Protein AF-A0A9P5WCA3-F1 (afdb_monomer_lite)

Structure (mmCIF, N/CA/C/O backbone):
data_AF-A0A9P5WCA3-F1
#
_entry.id   AF-A0A9P5WCA3-F1
#
loop_
_atom_site.group_PDB
_atom_site.id
_atom_site.type_symbol
_atom_site.label_atom_id
_atom_site.label_alt_id
_atom_site.label_comp_id
_atom_site.label_asym_id
_atom_site.label_entity_id
_atom_site.label_seq_id
_atom_site.pdbx_PDB_ins_code
_atom_site.Cartn_x
_atom_site.Cartn_y
_atom_site.Cartn_z
_atom_site.occupancy
_atom_site.B_iso_or_equiv
_atom_site.auth_seq_id
_atom_site.auth_comp_id
_atom_site.auth_asym_id
_atom_site.auth_atom_id
_atom_site.pdbx_PDB_model_num
ATOM 1 N N . MET A 1 1 ? -28.289 -13.054 -10.103 1.00 43.38 1 MET A N 1
ATOM 2 C CA . MET A 1 1 ? -27.435 -12.634 -11.238 1.00 43.38 1 MET A CA 1
ATOM 3 C C . MET A 1 1 ? -27.704 -11.163 -11.487 1.00 43.38 1 MET A C 1
ATOM 5 O O . MET A 1 1 ? -28.807 -10.742 -11.177 1.00 43.38 1 MET A O 1
ATOM 9 N N . ILE A 1 2 ? -26.720 -10.445 -12.035 1.00 39.22 2 ILE A N 1
ATOM 10 C CA . ILE A 1 2 ? -26.645 -8.984 -12.236 1.00 39.22 2 ILE A CA 1
ATOM 11 C C . ILE A 1 2 ? -25.959 -8.279 -11.051 1.00 39.22 2 ILE A C 1
ATOM 13 O O . ILE A 1 2 ? -26.545 -8.042 -10.000 1.00 39.22 2 ILE A O 1
ATOM 17 N N . ARG A 1 3 ? -24.654 -8.043 -11.224 1.00 33.19 3 ARG A N 1
ATOM 18 C CA . ARG A 1 3 ? -23.858 -7.063 -10.482 1.00 33.19 3 ARG A CA 1
ATOM 19 C C . ARG A 1 3 ? -23.638 -5.905 -11.448 1.00 33.19 3 ARG A C 1
ATOM 21 O O . ARG A 1 3 ? -23.165 -6.148 -12.554 1.00 33.19 3 ARG A O 1
ATOM 28 N N . ASP A 1 4 ? -23.997 -4.702 -11.027 1.00 32.53 4 ASP A N 1
ATOM 29 C CA . ASP A 1 4 ? -23.698 -3.473 -11.750 1.00 32.53 4 ASP A CA 1
ATOM 30 C C . ASP A 1 4 ? -22.210 -3.136 -11.581 1.00 32.53 4 ASP A C 1
ATOM 32 O O . ASP A 1 4 ? -21.746 -2.773 -10.498 1.00 32.53 4 ASP A O 1
ATOM 36 N N . ASP A 1 5 ? -21.461 -3.306 -12.669 1.00 35.06 5 ASP A N 1
ATOM 37 C CA . ASP A 1 5 ? -20.064 -2.908 -12.821 1.00 35.06 5 ASP A CA 1
ATOM 38 C C . ASP A 1 5 ? -19.999 -1.438 -13.265 1.00 35.06 5 ASP A C 1
ATOM 40 O O . ASP A 1 5 ? -19.872 -1.120 -14.445 1.00 35.06 5 ASP A O 1
ATOM 44 N N . THR A 1 6 ? -20.082 -0.511 -12.313 1.00 51.62 6 THR A N 1
ATOM 45 C CA . THR A 1 6 ? -19.872 0.928 -12.558 1.00 51.62 6 THR A CA 1
ATOM 46 C C . THR A 1 6 ? -18.858 1.507 -11.576 1.00 51.62 6 THR A C 1
ATOM 48 O O . THR A 1 6 ? -19.179 2.349 -10.746 1.00 51.62 6 THR A O 1
ATOM 51 N N . ALA A 1 7 ? -17.598 1.056 -11.638 1.00 40.66 7 ALA A N 1
ATOM 52 C CA . ALA A 1 7 ? -16.515 1.702 -10.877 1.00 40.66 7 ALA A CA 1
ATOM 53 C C . ALA A 1 7 ? -15.081 1.446 -11.389 1.00 40.66 7 ALA A C 1
ATOM 55 O O . ALA A 1 7 ? -14.146 1.492 -10.591 1.00 40.66 7 ALA A O 1
ATOM 56 N N . PHE A 1 8 ? -14.864 1.190 -12.685 1.00 39.47 8 PHE A N 1
ATOM 57 C CA . PHE A 1 8 ? -13.505 0.971 -13.223 1.00 39.47 8 PHE A CA 1
ATOM 58 C C . PHE A 1 8 ? -12.975 2.079 -14.144 1.00 39.47 8 PHE A C 1
ATOM 60 O O . PHE A 1 8 ? -11.983 1.881 -14.837 1.00 39.47 8 PHE A O 1
ATOM 67 N N . GLN A 1 9 ? -13.581 3.268 -14.129 1.00 46.84 9 GLN A N 1
ATOM 68 C CA . GLN A 1 9 ? -13.334 4.283 -15.158 1.00 46.84 9 GLN A CA 1
ATOM 69 C C . GLN A 1 9 ? -12.846 5.632 -14.617 1.00 46.84 9 GLN A C 1
ATOM 71 O O . GLN A 1 9 ? -13.394 6.674 -14.955 1.00 46.84 9 GLN A O 1
ATOM 76 N N . THR A 1 10 ? -11.801 5.637 -13.784 1.00 48.62 10 THR A N 1
ATOM 77 C CA . THR A 1 10 ? -11.123 6.896 -13.394 1.00 48.62 10 THR A CA 1
ATOM 78 C C . THR A 1 10 ? -9.598 6.817 -13.265 1.00 48.62 10 THR A C 1
ATOM 80 O O . THR A 1 10 ? -8.985 7.812 -12.888 1.00 48.62 10 THR A O 1
ATOM 83 N N . GLN A 1 11 ? -8.943 5.704 -13.626 1.00 39.81 11 GLN A N 1
ATOM 84 C CA . GLN A 1 11 ? -7.473 5.596 -13.528 1.00 39.81 11 GLN A CA 1
ATOM 85 C C . GLN A 1 11 ? -6.700 5.527 -14.851 1.00 39.81 11 GLN A C 1
ATOM 87 O O . GLN A 1 11 ? -5.475 5.464 -14.807 1.00 39.81 11 GLN A O 1
ATOM 92 N N . ASP A 1 12 ? -7.368 5.664 -16.000 1.00 35.75 12 ASP A N 1
ATOM 93 C CA . ASP A 1 12 ? -6.695 5.800 -17.305 1.00 35.75 12 ASP A CA 1
ATOM 94 C C . ASP A 1 12 ? -6.564 7.257 -17.793 1.00 35.75 12 ASP A C 1
ATOM 96 O O . ASP A 1 12 ? -5.909 7.514 -18.801 1.00 35.75 12 ASP A O 1
ATOM 100 N N . LEU A 1 13 ? -7.094 8.250 -17.062 1.00 40.09 13 LEU A N 1
ATOM 101 C CA . LEU A 1 13 ? -6.993 9.659 -17.481 1.00 40.09 13 LEU A CA 1
ATOM 102 C C . LEU A 1 13 ? -5.659 10.348 -17.142 1.00 40.09 13 LEU A C 1
ATOM 104 O O . LEU A 1 13 ? -5.353 11.376 -17.734 1.00 40.09 13 LEU A O 1
ATOM 108 N N . ILE A 1 14 ? -4.833 9.813 -16.235 1.00 43.75 14 ILE A N 1
ATOM 109 C CA . ILE A 1 14 ? -3.574 10.487 -15.844 1.00 43.75 14 ILE A CA 1
ATOM 110 C C . ILE A 1 14 ? -2.388 10.028 -16.712 1.00 43.75 14 ILE A C 1
ATOM 112 O O . ILE A 1 14 ? -1.454 10.793 -16.937 1.00 43.75 14 ILE A O 1
ATOM 116 N N . ALA A 1 15 ? -2.443 8.821 -17.285 1.00 38.38 15 ALA A N 1
ATOM 117 C CA . ALA A 1 15 ? -1.415 8.340 -18.214 1.00 38.38 15 ALA A CA 1
ATOM 118 C C . ALA A 1 15 ? -1.593 8.877 -19.650 1.00 38.38 15 ALA A C 1
ATOM 120 O O . ALA A 1 15 ? -0.623 8.919 -20.404 1.00 38.38 15 ALA A O 1
ATOM 121 N N . ALA A 1 16 ? -2.797 9.330 -20.021 1.00 34.75 16 ALA A N 1
ATOM 122 C CA . ALA A 1 16 ? -3.073 9.908 -21.338 1.00 34.75 16 ALA A CA 1
ATOM 123 C C . ALA A 1 16 ? -2.580 11.365 -21.480 1.00 34.75 16 ALA A C 1
ATOM 125 O O . ALA A 1 16 ? -2.154 11.767 -22.561 1.00 34.75 16 ALA A O 1
ATOM 126 N N . THR A 1 17 ? -2.550 12.148 -20.396 1.00 40.78 17 THR A N 1
ATOM 127 C CA . THR A 1 17 ? -2.167 13.576 -20.454 1.00 40.78 17 THR A CA 1
ATOM 128 C C . THR A 1 17 ? -0.656 13.800 -20.577 1.00 40.78 17 THR A C 1
ATOM 130 O O . THR A 1 17 ? -0.229 14.858 -21.026 1.00 40.78 17 THR A O 1
ATOM 133 N N . ALA A 1 18 ? 0.175 12.799 -20.265 1.00 38.59 18 ALA A N 1
ATOM 134 C CA . ALA A 1 18 ? 1.626 12.888 -20.462 1.00 38.59 18 ALA A CA 1
ATOM 135 C C . ALA A 1 18 ? 2.079 12.583 -21.906 1.00 38.59 18 ALA A C 1
ATOM 137 O O . ALA A 1 18 ? 3.245 12.793 -22.224 1.00 38.59 18 ALA A O 1
ATOM 138 N N . ASN A 1 19 ? 1.176 12.114 -22.778 1.00 42.50 19 ASN A N 1
ATOM 139 C CA . ASN A 1 19 ? 1.483 11.770 -24.174 1.00 42.50 19 ASN A CA 1
ATOM 140 C C . ASN A 1 19 ? 0.792 12.681 -25.208 1.00 42.50 19 ASN A C 1
ATOM 142 O O . ASN A 1 19 ? 0.984 12.491 -26.406 1.00 42.50 19 ASN A O 1
ATOM 146 N N . ALA A 1 20 ? 0.000 13.668 -24.773 1.00 37.34 20 ALA A N 1
ATOM 147 C CA . ALA A 1 20 ? -0.776 14.534 -25.667 1.00 37.34 20 ALA A CA 1
ATOM 148 C C . ALA A 1 20 ? -0.038 15.810 -26.128 1.00 37.34 20 ALA A C 1
ATOM 150 O O . ALA A 1 20 ? -0.558 16.544 -26.961 1.00 37.34 20 ALA A O 1
ATOM 151 N N . THR A 1 21 ? 1.178 16.083 -25.644 1.00 39.97 21 THR A N 1
ATOM 152 C CA . THR A 1 21 ? 1.952 17.295 -25.997 1.00 39.97 21 THR A CA 1
ATOM 153 C C . THR A 1 21 ? 3.016 17.090 -27.077 1.00 39.97 21 THR A C 1
ATOM 155 O O . THR A 1 21 ? 3.817 17.986 -27.325 1.00 39.97 21 THR A O 1
ATOM 158 N N . SER A 1 22 ? 3.025 15.952 -27.778 1.00 42.09 22 SER A N 1
ATOM 159 C CA . SER A 1 22 ? 3.997 15.684 -28.857 1.00 42.09 22 SER A CA 1
ATOM 160 C C . SER A 1 22 ? 3.358 15.447 -30.226 1.00 42.09 22 SER A C 1
ATOM 162 O O . SER A 1 22 ? 3.924 14.744 -31.057 1.00 42.09 22 SER A O 1
ATOM 164 N N . ALA A 1 23 ? 2.184 16.029 -30.476 1.00 46.62 23 ALA A N 1
ATOM 165 C CA . ALA A 1 23 ? 1.477 15.873 -31.743 1.00 46.62 23 ALA A CA 1
ATOM 166 C C . ALA A 1 23 ? 1.017 17.216 -32.329 1.00 46.62 23 ALA A C 1
ATOM 168 O O . ALA A 1 23 ? -0.170 17.404 -32.554 1.00 46.62 23 ALA A O 1
ATOM 169 N N . VAL A 1 24 ? 1.952 18.135 -32.605 1.00 40.44 24 VAL A N 1
ATOM 170 C CA . VAL A 1 24 ? 1.782 19.163 -33.652 1.00 40.44 24 VAL A CA 1
ATOM 171 C C . VAL A 1 24 ? 3.125 19.398 -34.358 1.00 40.44 24 VAL A C 1
ATOM 173 O O . VAL A 1 24 ? 3.989 20.130 -33.894 1.00 40.44 24 VAL A O 1
ATOM 176 N N . THR A 1 25 ? 3.275 18.691 -35.476 1.00 43.81 25 THR A N 1
ATOM 177 C CA . THR A 1 25 ? 3.772 19.167 -36.776 1.00 43.81 25 THR A CA 1
ATOM 178 C C . THR A 1 25 ? 5.029 20.046 -36.831 1.00 43.81 25 THR A C 1
ATOM 180 O O . THR A 1 25 ? 4.941 21.269 -36.831 1.00 43.81 25 THR A O 1
ATOM 183 N N . THR A 1 26 ? 6.159 19.425 -37.175 1.00 37.88 26 THR A N 1
ATOM 184 C CA . THR A 1 26 ? 6.967 19.897 -38.311 1.00 37.88 26 THR A CA 1
ATOM 185 C C . THR A 1 26 ? 7.285 18.713 -39.218 1.00 37.88 26 THR A C 1
ATOM 187 O O . THR A 1 26 ? 7.796 17.678 -38.795 1.00 37.88 26 THR A O 1
ATOM 190 N N . GLY A 1 27 ? 6.880 18.839 -40.481 1.00 44.66 27 GLY A N 1
ATOM 191 C CA . GLY A 1 27 ? 7.158 17.860 -41.517 1.00 44.66 27 GLY A CA 1
ATOM 192 C C . GLY A 1 27 ? 8.654 17.781 -41.786 1.00 44.66 27 GLY A C 1
ATOM 193 O O . GLY A 1 27 ? 9.259 18.734 -42.263 1.00 44.66 27 GLY A O 1
ATOM 194 N N . ALA A 1 28 ? 9.230 16.618 -41.518 1.00 38.81 28 ALA A N 1
ATOM 195 C CA . ALA A 1 28 ? 10.468 16.179 -42.132 1.00 38.81 28 ALA A CA 1
ATOM 196 C C . ALA A 1 28 ? 10.294 14.694 -42.439 1.00 38.81 28 ALA A C 1
ATOM 198 O O . ALA A 1 28 ? 10.211 13.858 -41.539 1.00 38.81 28 ALA A O 1
ATOM 199 N N . THR A 1 29 ? 10.189 14.367 -43.722 1.00 46.69 29 THR A N 1
ATOM 200 C CA . THR A 1 29 ? 10.261 13.001 -44.237 1.00 46.69 29 THR A CA 1
ATOM 201 C C . THR A 1 29 ? 11.667 12.460 -43.984 1.00 46.69 29 THR A C 1
ATOM 203 O O . THR A 1 29 ? 12.518 12.453 -44.870 1.00 46.69 29 THR A O 1
ATOM 206 N N . ALA A 1 30 ? 11.942 12.051 -42.748 1.00 54.19 30 ALA A N 1
ATOM 207 C CA . ALA A 1 30 ? 13.120 11.273 -42.425 1.00 54.19 30 ALA A CA 1
ATOM 208 C C . ALA A 1 30 ? 12.861 9.853 -42.930 1.00 54.19 30 ALA A C 1
ATOM 210 O O . ALA A 1 30 ? 11.968 9.165 -42.436 1.00 54.19 30 ALA A O 1
ATOM 211 N N . SER A 1 31 ? 13.619 9.422 -43.933 1.00 59.81 31 SER A N 1
ATOM 212 C CA . SER A 1 31 ? 13.696 8.026 -44.347 1.00 59.81 31 SER A CA 1
ATOM 213 C C . SER A 1 31 ? 14.173 7.194 -43.153 1.00 59.81 31 SER A C 1
ATOM 215 O O . SER A 1 31 ? 15.374 7.067 -42.906 1.00 59.81 31 SER A O 1
ATOM 217 N N . VAL A 1 32 ? 13.235 6.693 -42.347 1.00 61.38 32 VAL A N 1
ATOM 218 C CA . VAL A 1 32 ? 13.550 5.818 -41.222 1.00 61.38 32 VAL A CA 1
ATOM 219 C C . VAL A 1 32 ? 13.962 4.485 -41.821 1.00 61.38 32 VAL A C 1
ATOM 221 O O . VAL A 1 32 ? 13.120 3.730 -42.298 1.00 61.38 32 VAL A O 1
ATOM 224 N N . ASP A 1 33 ? 15.266 4.224 -41.824 1.00 74.62 33 ASP A N 1
ATOM 225 C CA . ASP A 1 33 ? 15.823 2.924 -42.172 1.00 74.62 33 ASP A CA 1
ATOM 226 C C . ASP A 1 3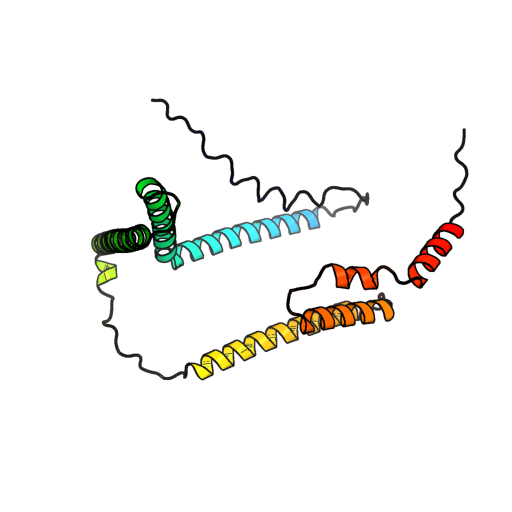3 ? 15.048 1.830 -41.398 1.00 74.62 33 ASP A C 1
ATOM 228 O O . ASP A 1 33 ? 15.061 1.837 -40.155 1.00 74.62 33 ASP A O 1
ATOM 232 N N . PRO A 1 34 ? 14.339 0.914 -42.091 1.00 74.88 34 PRO A N 1
ATOM 233 C CA . PRO A 1 34 ? 13.511 -0.120 -41.467 1.00 74.88 34 PRO A CA 1
ATOM 234 C C . PRO A 1 34 ? 14.277 -0.940 -40.425 1.00 74.88 34 PRO A C 1
ATOM 236 O O . PRO A 1 34 ? 13.718 -1.360 -39.409 1.00 74.88 34 PRO A O 1
ATOM 239 N N . VAL A 1 35 ? 15.587 -1.104 -40.629 1.00 74.38 35 VAL A N 1
ATOM 240 C CA . VAL A 1 35 ? 16.474 -1.833 -39.721 1.00 74.38 35 VAL A CA 1
ATOM 241 C C . VAL A 1 35 ? 16.661 -1.087 -38.396 1.00 74.38 35 VAL A C 1
ATOM 243 O O . VAL A 1 35 ? 16.740 -1.712 -37.335 1.00 74.38 35 VAL A O 1
ATOM 246 N N . GLN A 1 36 ? 16.700 0.248 -38.410 1.00 75.31 36 GLN A N 1
ATOM 247 C CA . GLN A 1 36 ? 16.788 1.039 -37.182 1.00 75.31 36 GLN A CA 1
ATOM 248 C C . GLN A 1 36 ? 15.476 1.046 -36.398 1.00 75.31 36 GLN A C 1
ATOM 250 O O . GLN A 1 36 ? 15.515 0.988 -35.167 1.00 75.31 36 GLN A O 1
ATOM 255 N N . SER A 1 37 ? 14.331 1.073 -37.086 1.00 79.69 37 SER A N 1
ATOM 256 C CA . SER A 1 37 ? 13.019 0.980 -36.432 1.00 79.69 37 SER A CA 1
ATOM 257 C C . SER A 1 37 ? 12.868 -0.346 -35.680 1.00 79.69 37 SER A C 1
ATOM 259 O O . SER A 1 37 ? 12.587 -0.357 -34.480 1.00 79.69 37 SER A O 1
ATOM 261 N N . LEU A 1 38 ? 13.207 -1.460 -36.338 1.00 85.50 38 LEU A N 1
ATOM 262 C CA . LEU A 1 38 ? 13.140 -2.790 -35.736 1.00 85.50 38 LEU A CA 1
ATOM 263 C C . LEU A 1 38 ? 14.074 -2.929 -34.523 1.00 85.50 38 LEU A C 1
ATOM 265 O O . LEU A 1 38 ? 13.689 -3.481 -33.494 1.00 85.50 38 LEU A O 1
ATOM 269 N N . LYS A 1 39 ? 15.293 -2.375 -34.584 1.00 84.06 39 LYS A N 1
ATOM 270 C CA . LYS A 1 39 ? 16.208 -2.362 -33.426 1.00 84.06 39 LYS A CA 1
ATOM 271 C C . LYS A 1 39 ? 15.639 -1.580 -32.236 1.00 84.06 39 LYS A C 1
ATOM 273 O O . LYS A 1 39 ? 15.810 -2.020 -31.098 1.00 84.06 39 LYS A O 1
ATOM 278 N N . ARG A 1 40 ? 14.962 -0.447 -32.470 1.00 86.62 40 ARG A N 1
ATOM 279 C CA . ARG A 1 40 ? 14.306 0.343 -31.407 1.00 86.62 40 ARG A CA 1
ATOM 280 C C . ARG A 1 40 ? 13.118 -0.395 -30.807 1.00 86.62 40 ARG A C 1
ATOM 282 O O . ARG A 1 40 ? 12.944 -0.364 -29.590 1.00 86.62 40 ARG A O 1
ATOM 289 N N . GLU A 1 41 ? 12.334 -1.081 -31.629 1.00 88.00 41 GLU A N 1
ATOM 290 C CA . GLU A 1 41 ? 11.201 -1.883 -31.170 1.00 88.00 41 GLU A CA 1
ATOM 291 C C . GLU A 1 41 ? 11.662 -3.077 -30.327 1.00 88.00 41 GLU A C 1
ATOM 293 O O . GLU A 1 41 ? 11.187 -3.259 -29.205 1.00 88.00 41 GLU A O 1
ATOM 298 N N . LEU A 1 42 ? 12.679 -3.812 -30.791 1.00 89.69 42 LEU A N 1
ATOM 299 C CA . LEU A 1 42 ? 13.293 -4.899 -30.024 1.00 89.69 42 LEU A CA 1
ATOM 300 C C . LEU A 1 42 ? 13.896 -4.408 -28.703 1.00 89.69 42 LEU A C 1
ATOM 302 O O . LEU A 1 42 ? 13.794 -5.091 -27.686 1.00 89.69 42 LEU A O 1
ATOM 306 N N . ASN A 1 43 ? 14.523 -3.229 -28.694 1.00 91.00 43 ASN A N 1
ATOM 307 C CA . ASN A 1 43 ? 15.035 -2.628 -27.465 1.00 91.00 43 ASN A CA 1
ATOM 308 C C . ASN A 1 43 ? 13.887 -2.247 -26.516 1.00 91.00 43 ASN A C 1
ATOM 310 O O . ASN A 1 43 ? 13.908 -2.612 -25.343 1.00 91.00 43 ASN A O 1
ATOM 314 N N . SER A 1 44 ? 12.839 -1.611 -27.039 1.00 94.12 44 SER A N 1
ATOM 315 C CA . SER A 1 44 ? 11.657 -1.234 -26.261 1.00 94.12 44 SER A CA 1
ATOM 316 C C . SER A 1 44 ? 10.992 -2.448 -25.620 1.00 94.12 44 SER A C 1
ATOM 318 O O . SER A 1 44 ? 10.617 -2.396 -24.449 1.00 94.12 44 SER A O 1
ATOM 320 N N . GLU A 1 45 ? 10.881 -3.563 -26.345 1.00 94.19 45 GLU A N 1
ATOM 321 C CA . GLU A 1 45 ? 10.284 -4.775 -25.793 1.00 94.19 45 GLU A CA 1
ATOM 322 C C . GLU A 1 45 ? 11.150 -5.402 -24.699 1.00 94.19 45 GLU A C 1
ATOM 324 O O . GLU A 1 45 ? 10.622 -5.753 -23.642 1.00 94.19 45 GLU A O 1
ATOM 329 N N . LYS A 1 46 ? 12.479 -5.429 -24.878 1.00 94.62 46 LYS A N 1
ATOM 330 C CA . LYS A 1 46 ? 13.418 -5.845 -23.821 1.00 94.62 46 LYS A CA 1
ATOM 331 C C . LYS A 1 46 ? 13.252 -5.005 -22.553 1.00 94.62 46 LYS A C 1
ATOM 333 O O . LYS A 1 46 ? 13.162 -5.550 -21.452 1.00 94.62 46 LYS A O 1
ATOM 338 N N . VAL A 1 47 ? 13.131 -3.686 -22.700 1.00 94.81 47 VAL A N 1
ATOM 339 C CA . VAL A 1 47 ? 12.915 -2.772 -21.569 1.00 94.81 47 VAL A CA 1
ATOM 340 C C . VAL A 1 47 ? 11.570 -3.034 -20.886 1.00 94.81 47 VAL A C 1
ATOM 342 O O . VAL A 1 47 ? 11.482 -2.984 -19.655 1.00 94.81 47 VAL A O 1
ATOM 345 N N . ARG A 1 48 ? 10.504 -3.341 -21.639 1.00 97.25 48 ARG A N 1
ATOM 346 C CA . ARG A 1 48 ? 9.193 -3.691 -21.062 1.00 97.25 48 ARG A CA 1
ATOM 347 C C . ARG A 1 48 ? 9.252 -4.999 -20.286 1.00 97.25 48 ARG A C 1
ATOM 349 O O . ARG A 1 48 ? 8.733 -5.054 -19.169 1.00 97.25 48 ARG A O 1
ATOM 356 N N . THR A 1 49 ? 9.871 -6.042 -20.843 1.00 95.25 49 THR A N 1
ATOM 357 C CA . THR A 1 49 ? 10.044 -7.328 -20.150 1.00 95.25 49 THR A CA 1
ATOM 358 C C . THR A 1 49 ? 10.853 -7.161 -18.872 1.00 95.25 49 THR A C 1
ATOM 360 O O . THR A 1 49 ? 10.392 -7.574 -17.809 1.00 95.25 49 THR A O 1
ATOM 363 N N . GLU A 1 50 ? 11.979 -6.452 -18.932 1.00 95.50 50 GLU A N 1
ATOM 364 C CA . GLU A 1 50 ? 12.828 -6.209 -17.767 1.00 95.50 50 GLU A CA 1
ATOM 365 C C . GLU A 1 50 ? 12.089 -5.407 -16.686 1.00 95.50 50 GLU A C 1
ATOM 367 O O . GLU A 1 50 ? 12.091 -5.782 -15.512 1.00 95.50 50 GLU A O 1
ATOM 372 N N . ASN A 1 51 ? 11.366 -4.346 -17.062 1.00 97.62 51 ASN A N 1
ATOM 373 C CA . ASN A 1 51 ? 10.575 -3.577 -16.101 1.00 97.62 51 ASN A CA 1
ATOM 374 C C . ASN A 1 51 ? 9.456 -4.398 -15.460 1.00 97.62 51 ASN A C 1
ATOM 376 O O . ASN A 1 51 ? 9.172 -4.205 -14.273 1.00 97.62 51 ASN A O 1
ATOM 380 N N . ARG A 1 52 ? 8.809 -5.297 -16.214 1.00 98.06 52 ARG A N 1
ATOM 381 C CA . ARG A 1 52 ? 7.802 -6.216 -15.664 1.00 98.06 52 ARG A CA 1
ATOM 382 C C . ARG A 1 52 ? 8.426 -7.103 -14.597 1.00 98.06 52 ARG A C 1
ATOM 384 O O . ARG A 1 52 ? 7.898 -7.167 -13.487 1.00 98.06 52 ARG A O 1
ATOM 391 N N . GLU A 1 53 ? 9.564 -7.721 -14.892 1.00 97.44 53 GLU A N 1
ATOM 392 C CA . GLU A 1 53 ? 10.252 -8.579 -13.932 1.00 97.44 53 GLU A CA 1
ATOM 393 C C . GLU A 1 53 ? 10.767 -7.809 -12.718 1.00 97.44 53 GLU A C 1
ATOM 395 O O . GLU A 1 53 ? 10.578 -8.245 -11.585 1.00 97.44 53 GLU A O 1
ATOM 400 N N . ARG A 1 54 ? 11.362 -6.632 -12.923 1.00 97.56 54 ARG A N 1
ATOM 401 C CA . ARG A 1 54 ? 11.815 -5.760 -11.837 1.00 97.56 54 ARG A CA 1
ATOM 402 C C . ARG A 1 54 ? 10.662 -5.390 -10.911 1.00 97.56 54 ARG A C 1
ATOM 404 O O . ARG A 1 54 ? 10.782 -5.534 -9.697 1.00 97.56 54 ARG A O 1
ATOM 411 N N . LYS A 1 55 ? 9.528 -4.944 -11.467 1.00 96.94 55 LYS A N 1
ATOM 412 C CA . LYS A 1 55 ? 8.325 -4.628 -10.680 1.00 96.94 55 LYS A CA 1
ATOM 413 C C . LYS A 1 55 ? 7.780 -5.868 -9.973 1.00 96.94 55 LYS A C 1
ATOM 415 O O . LYS A 1 55 ? 7.323 -5.746 -8.842 1.00 96.94 55 LYS A O 1
ATOM 420 N N . LYS A 1 56 ? 7.837 -7.042 -10.606 1.00 97.62 56 LYS A N 1
ATOM 421 C CA . LYS A 1 56 ? 7.439 -8.315 -9.995 1.00 97.62 56 LYS A CA 1
ATOM 422 C C . LYS A 1 56 ? 8.315 -8.640 -8.779 1.00 97.62 56 LYS A C 1
ATOM 424 O O . LYS A 1 56 ? 7.776 -8.709 -7.680 1.00 97.62 56 LYS A O 1
ATOM 429 N N . ARG A 1 57 ? 9.643 -8.698 -8.947 1.00 96.88 57 ARG A N 1
ATOM 430 C CA . ARG A 1 57 ? 10.606 -8.944 -7.855 1.00 96.88 57 ARG A CA 1
ATOM 431 C C . ARG A 1 57 ? 10.460 -7.921 -6.732 1.00 96.88 57 ARG A C 1
ATOM 433 O O . ARG A 1 57 ? 10.455 -8.286 -5.564 1.00 96.88 57 ARG A O 1
ATOM 440 N N . TRP A 1 58 ? 10.262 -6.648 -7.076 1.00 96.88 58 TRP A N 1
ATOM 441 C CA . TRP A 1 58 ? 10.029 -5.596 -6.088 1.00 96.88 58 TRP A CA 1
ATOM 442 C C . TRP A 1 58 ? 8.762 -5.838 -5.260 1.00 96.88 58 TRP A C 1
ATOM 444 O O . TRP A 1 58 ? 8.791 -5.677 -4.042 1.00 96.88 58 TRP A O 1
ATOM 454 N N . ARG A 1 59 ? 7.649 -6.228 -5.899 1.00 96.31 59 ARG A N 1
ATOM 455 C CA . ARG A 1 59 ? 6.386 -6.516 -5.199 1.00 96.31 59 ARG A CA 1
ATOM 456 C C . ARG A 1 59 ? 6.467 -7.765 -4.332 1.00 96.31 59 ARG A C 1
ATOM 458 O O . ARG A 1 59 ? 5.852 -7.759 -3.273 1.00 96.31 59 ARG A O 1
ATOM 465 N N . GLU A 1 60 ? 7.201 -8.781 -4.775 1.00 95.25 60 GLU A N 1
ATOM 466 C CA . GLU A 1 60 ? 7.460 -10.003 -4.005 1.00 95.25 60 GLU A CA 1
ATOM 467 C C . GLU A 1 60 ? 8.322 -9.696 -2.773 1.00 95.25 60 GLU A C 1
ATOM 469 O O . GLU A 1 60 ? 7.945 -10.031 -1.658 1.00 95.25 60 GLU A O 1
ATOM 474 N N . GLN A 1 61 ? 9.424 -8.957 -2.938 1.00 95.19 61 GLN A N 1
ATOM 475 C CA . GLN A 1 61 ? 10.299 -8.565 -1.823 1.00 95.19 61 GLN A CA 1
ATOM 476 C C . GLN A 1 61 ? 9.623 -7.612 -0.826 1.00 95.19 61 GLN A C 1
ATOM 478 O O . GLN A 1 61 ? 9.956 -7.609 0.354 1.00 95.19 61 GLN A O 1
ATOM 483 N N . ASN A 1 62 ? 8.676 -6.789 -1.286 1.00 97.00 62 ASN A N 1
ATOM 484 C CA . ASN A 1 62 ? 7.953 -5.825 -0.451 1.00 97.00 62 ASN A CA 1
ATOM 485 C C . ASN A 1 62 ? 6.515 -6.273 -0.149 1.00 97.00 62 ASN A C 1
ATOM 487 O O . ASN A 1 62 ? 5.659 -5.433 0.142 1.00 97.00 62 ASN A O 1
ATOM 491 N N . GLU A 1 63 ? 6.222 -7.571 -0.241 1.00 95.19 63 GLU A N 1
ATOM 492 C CA . GLU A 1 63 ? 4.862 -8.098 -0.111 1.00 95.19 63 GLU A CA 1
ATOM 493 C C . GLU A 1 63 ? 4.204 -7.670 1.212 1.00 95.19 63 GLU A C 1
ATOM 495 O O . GLU A 1 63 ? 3.068 -7.190 1.209 1.00 95.19 63 GLU A O 1
ATOM 500 N N . ASP A 1 64 ? 4.930 -7.744 2.330 1.00 93.12 64 ASP A N 1
ATOM 501 C CA . ASP A 1 64 ? 4.415 -7.347 3.645 1.00 93.12 64 ASP A CA 1
ATOM 502 C C . ASP A 1 64 ? 4.065 -5.862 3.736 1.00 93.12 64 ASP A C 1
ATOM 504 O O . ASP A 1 64 ? 2.999 -5.501 4.240 1.00 93.12 64 ASP A O 1
ATOM 508 N N . ARG A 1 65 ? 4.918 -4.988 3.189 1.00 94.62 65 ARG A N 1
ATOM 509 C CA . ARG A 1 65 ? 4.637 -3.545 3.130 1.00 94.62 65 ARG A CA 1
ATOM 510 C C . ARG A 1 65 ? 3.439 -3.252 2.230 1.00 94.62 65 ARG A C 1
ATOM 512 O O . ARG A 1 65 ? 2.622 -2.398 2.564 1.00 94.62 65 ARG A O 1
ATOM 519 N N . ASN A 1 66 ? 3.308 -3.969 1.114 1.00 96.44 66 ASN A N 1
ATOM 520 C CA . ASN A 1 66 ? 2.168 -3.828 0.208 1.00 96.44 66 ASN A CA 1
ATOM 521 C C . ASN A 1 66 ? 0.853 -4.231 0.892 1.00 96.44 66 ASN A C 1
ATOM 523 O O . ASN A 1 66 ? -0.133 -3.502 0.784 1.00 96.44 66 ASN A O 1
ATOM 527 N N . LYS A 1 67 ? 0.848 -5.338 1.646 1.00 95.94 67 LYS A N 1
ATOM 528 C CA . LYS A 1 67 ? -0.308 -5.787 2.441 1.00 95.94 67 LYS A CA 1
ATOM 529 C C . LYS A 1 67 ? -0.704 -4.765 3.504 1.00 95.94 67 LYS A C 1
ATOM 531 O O . LYS A 1 67 ? -1.890 -4.487 3.678 1.00 95.94 67 LYS A O 1
ATOM 536 N N . ASP A 1 68 ? 0.275 -4.189 4.195 1.00 96.19 68 ASP A N 1
ATOM 537 C CA . ASP A 1 68 ? 0.023 -3.177 5.218 1.00 96.19 68 ASP A CA 1
ATOM 538 C C . ASP A 1 68 ? -0.506 -1.869 4.609 1.00 96.19 68 ASP A C 1
ATOM 540 O O . ASP A 1 68 ? -1.445 -1.288 5.150 1.00 96.19 68 ASP A O 1
ATOM 544 N N . ASN A 1 69 ? 0.006 -1.435 3.454 1.00 97.31 69 ASN A N 1
ATOM 545 C CA . ASN A 1 69 ? -0.513 -0.263 2.738 1.00 97.31 69 ASN A CA 1
ATOM 546 C C . ASN A 1 69 ? -1.974 -0.450 2.304 1.00 97.31 69 ASN A C 1
ATOM 548 O O . ASN A 1 69 ? -2.815 0.424 2.521 1.00 97.31 69 ASN A O 1
ATOM 552 N N . ASP A 1 70 ? -2.286 -1.609 1.730 1.00 96.12 70 ASP A N 1
ATOM 553 C CA . ASP A 1 70 ? -3.643 -1.987 1.340 1.00 96.12 70 ASP A CA 1
ATOM 554 C C . ASP A 1 70 ? -4.583 -2.061 2.561 1.00 96.12 70 ASP A C 1
ATOM 556 O O . ASP A 1 70 ? -5.713 -1.561 2.538 1.00 96.12 70 ASP A O 1
ATOM 560 N N . LEU A 1 71 ? -4.098 -2.592 3.688 1.00 97.19 71 LEU A N 1
ATOM 561 C CA . LEU A 1 71 ? -4.837 -2.585 4.946 1.00 97.19 71 LEU A CA 1
ATOM 562 C C . LEU A 1 71 ? -5.098 -1.163 5.463 1.00 97.19 71 LEU A C 1
ATOM 564 O O . LEU A 1 71 ? -6.245 -0.870 5.801 1.00 97.19 71 LEU A O 1
ATOM 568 N N . ARG A 1 72 ? -4.092 -0.278 5.480 1.00 97.12 72 ARG A N 1
ATOM 569 C CA . ARG A 1 72 ? -4.250 1.135 5.882 1.00 97.12 72 ARG A CA 1
ATOM 570 C C . ARG A 1 72 ? -5.297 1.836 5.029 1.00 97.12 72 ARG A C 1
ATOM 572 O O . ARG A 1 72 ? -6.198 2.468 5.572 1.00 97.12 72 ARG A O 1
ATOM 579 N N . CYS A 1 73 ? -5.232 1.666 3.707 1.00 97.75 73 CYS A N 1
ATOM 580 C CA . CYS A 1 73 ? -6.196 2.266 2.787 1.00 97.75 73 CYS A CA 1
ATOM 581 C C . CYS A 1 73 ? -7.634 1.819 3.107 1.00 97.75 73 CYS A C 1
ATOM 583 O O . CYS A 1 73 ? -8.532 2.653 3.249 1.00 97.75 73 CYS A O 1
ATOM 585 N N . ARG A 1 74 ? -7.857 0.513 3.308 1.00 97.81 74 ARG A N 1
ATOM 586 C CA . ARG A 1 74 ? -9.182 -0.012 3.678 1.00 97.81 74 ARG A CA 1
ATOM 587 C C . ARG A 1 74 ? -9.661 0.447 5.051 1.00 97.81 74 ARG A C 1
ATOM 589 O O . ARG A 1 74 ? -10.843 0.755 5.192 1.00 97.81 74 ARG A O 1
ATOM 596 N N . VAL A 1 75 ? -8.788 0.445 6.058 1.00 97.62 75 VAL A N 1
ATOM 597 C CA . VAL A 1 75 ? -9.139 0.866 7.423 1.00 97.62 75 VAL A CA 1
ATOM 598 C C . VAL A 1 75 ? -9.510 2.345 7.426 1.00 97.62 75 VAL A C 1
ATOM 600 O O . VAL A 1 75 ? -10.584 2.680 7.914 1.00 97.62 75 VAL A O 1
ATOM 603 N N . ASN A 1 76 ? -8.722 3.201 6.773 1.00 95.69 76 ASN A N 1
ATOM 604 C CA . ASN A 1 76 ? -9.024 4.629 6.652 1.00 95.69 76 ASN A CA 1
ATOM 605 C C . ASN A 1 76 ? -10.340 4.870 5.908 1.00 95.69 76 ASN A C 1
ATOM 607 O O . ASN A 1 76 ? -11.186 5.633 6.374 1.00 95.69 76 ASN A O 1
ATOM 611 N N . LYS A 1 77 ? -10.570 4.16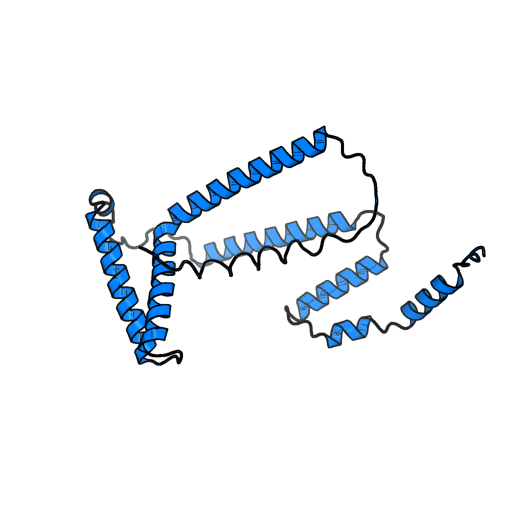3 4.791 1.00 96.25 77 LYS A N 1
ATOM 612 C CA . LYS A 1 77 ? -11.846 4.239 4.064 1.00 96.25 77 LYS A CA 1
ATOM 613 C C . LYS A 1 77 ? -13.029 3.867 4.967 1.00 96.25 77 LYS A C 1
ATOM 615 O O . LYS A 1 77 ? -14.062 4.535 4.943 1.00 96.25 77 LYS A O 1
ATOM 620 N N . ARG A 1 78 ? -12.878 2.827 5.792 1.00 96.38 78 ARG A N 1
ATOM 621 C CA . ARG A 1 78 ? -13.913 2.393 6.740 1.00 96.38 78 ARG A CA 1
ATOM 622 C C . ARG A 1 78 ? -14.113 3.388 7.883 1.00 96.38 78 ARG A C 1
ATOM 624 O O . ARG A 1 78 ? -15.258 3.667 8.219 1.00 96.38 78 ARG A O 1
ATOM 631 N N . ALA A 1 79 ? -13.040 3.948 8.433 1.00 96.06 79 ALA A N 1
ATOM 632 C CA . ALA A 1 79 ? -13.104 4.965 9.478 1.00 96.06 79 ALA A CA 1
ATOM 633 C C . ALA A 1 79 ? -13.883 6.195 9.002 1.00 96.06 79 ALA A C 1
ATOM 635 O O . ALA A 1 79 ? -14.791 6.643 9.691 1.00 96.06 79 ALA A O 1
ATOM 636 N N . ASN A 1 80 ? -13.606 6.662 7.780 1.00 94.75 80 ASN A N 1
ATOM 637 C CA . ASN A 1 80 ? -14.336 7.775 7.167 1.00 94.75 80 ASN A CA 1
ATOM 638 C C . ASN A 1 80 ? -15.832 7.478 7.000 1.00 94.75 80 ASN A C 1
ATOM 640 O O . ASN A 1 80 ? -16.655 8.380 7.103 1.00 94.75 80 ASN A O 1
ATOM 644 N N . THR A 1 81 ? -16.187 6.212 6.758 1.00 94.69 81 THR A N 1
ATOM 645 C CA . THR A 1 81 ? -17.590 5.793 6.614 1.00 94.69 81 THR A CA 1
ATOM 646 C C . THR A 1 81 ? -18.315 5.741 7.965 1.00 94.69 81 THR A C 1
ATOM 648 O O . THR A 1 81 ? -19.501 6.036 8.024 1.00 94.69 81 THR A O 1
ATOM 651 N N . LEU A 1 82 ? -17.625 5.357 9.048 1.00 91.50 82 LEU A N 1
ATOM 652 C CA . LEU A 1 82 ? -18.230 5.160 10.375 1.00 91.50 82 LEU A CA 1
ATOM 653 C C . LEU A 1 82 ? -18.221 6.415 11.254 1.00 91.50 82 LEU A C 1
ATOM 655 O O . LEU A 1 82 ? -19.173 6.651 11.987 1.00 91.50 82 LEU A O 1
ATOM 659 N N . LEU A 1 83 ? -17.134 7.185 11.213 1.00 90.50 83 LEU A N 1
ATOM 660 C CA . LEU A 1 83 ? -16.874 8.319 12.110 1.00 90.50 83 LEU A CA 1
ATOM 661 C C . LEU A 1 83 ? -16.922 9.668 11.380 1.00 90.50 83 LEU A C 1
ATOM 663 O O . LEU A 1 83 ? -16.724 10.713 11.993 1.00 90.50 83 LEU A O 1
ATOM 667 N N . GLY A 1 84 ? -17.202 9.640 10.076 1.00 90.62 84 GLY A N 1
ATOM 668 C CA . GLY A 1 84 ? -17.259 10.817 9.224 1.00 90.62 84 GLY A CA 1
ATOM 669 C C . GLY A 1 84 ? -15.894 11.262 8.696 1.00 90.62 84 GLY A C 1
ATOM 670 O O . GLY A 1 84 ? -14.839 10.690 8.987 1.00 90.62 84 GLY A O 1
ATOM 671 N N . ALA A 1 85 ? -15.927 12.304 7.866 1.00 83.38 85 ALA A N 1
ATOM 672 C CA . ALA A 1 85 ? -14.739 12.826 7.199 1.00 83.38 85 ALA A CA 1
ATOM 673 C C . ALA A 1 85 ? -13.791 13.570 8.153 1.00 83.38 85 ALA A C 1
ATOM 675 O O . ALA A 1 85 ? -12.587 13.551 7.922 1.00 83.38 85 ALA A O 1
ATOM 676 N N . HIS A 1 86 ? -14.307 14.173 9.231 1.00 88.19 86 HIS A N 1
ATOM 677 C CA . HIS A 1 86 ? -13.503 14.963 10.162 1.00 88.19 86 HIS A CA 1
ATOM 678 C C . HIS A 1 86 ? -12.528 14.083 10.950 1.00 88.19 86 HIS A C 1
ATOM 680 O O . HIS A 1 86 ? -12.889 13.011 11.445 1.00 88.19 86 HIS A O 1
ATOM 686 N N . ASP A 1 87 ? -11.293 14.549 11.088 1.00 87.00 87 ASP A N 1
ATOM 687 C CA . ASP A 1 87 ? -10.294 13.867 11.897 1.00 87.00 87 ASP A CA 1
ATOM 688 C C . ASP A 1 87 ? -10.535 14.195 13.370 1.00 87.00 87 ASP A C 1
ATOM 690 O O . ASP A 1 87 ? -10.542 15.348 13.793 1.00 87.00 87 ASP A O 1
ATOM 694 N N . SER A 1 88 ? -10.836 13.164 14.152 1.00 91.44 88 SER A N 1
ATOM 695 C CA . SER A 1 88 ? -11.060 13.254 15.592 1.00 91.44 88 SER A CA 1
ATOM 696 C C . SER A 1 88 ? -10.138 12.274 16.296 1.00 91.44 88 SER A C 1
ATOM 698 O O . SER A 1 88 ? -9.762 11.246 15.731 1.00 91.44 88 SER A O 1
ATOM 700 N N . GLU A 1 89 ? -9.794 12.555 17.549 1.00 93.19 89 GLU A N 1
ATOM 701 C CA . GLU A 1 89 ? -8.927 11.670 18.329 1.00 93.19 89 GLU A CA 1
ATOM 702 C C . GLU A 1 89 ? -9.502 10.245 18.419 1.00 93.19 89 GLU A C 1
ATOM 704 O O . GLU A 1 89 ? -8.789 9.257 18.255 1.00 93.19 89 GLU A O 1
ATOM 709 N N . HIS A 1 90 ? -10.825 10.139 18.572 1.00 92.19 90 HIS A N 1
ATOM 710 C CA . HIS A 1 90 ? -11.540 8.865 18.556 1.00 92.19 90 HIS A CA 1
ATOM 711 C C . HIS A 1 90 ? -11.348 8.095 17.237 1.00 92.19 90 HIS A C 1
ATOM 713 O O . HIS A 1 90 ? -11.156 6.880 17.247 1.00 92.19 90 HIS A O 1
ATOM 719 N N . LYS A 1 91 ? -11.358 8.791 16.093 1.00 93.62 91 LYS A N 1
ATOM 720 C CA . LYS A 1 91 ? -11.130 8.189 14.772 1.00 93.62 91 LYS A CA 1
ATOM 721 C C . LYS A 1 91 ? -9.705 7.687 14.608 1.00 93.62 91 LYS A C 1
ATOM 723 O O . LYS A 1 91 ? -9.527 6.572 14.122 1.00 93.62 91 LYS A O 1
ATOM 728 N N . THR A 1 92 ? -8.717 8.460 15.042 1.00 94.94 92 THR A N 1
ATOM 729 C CA . THR A 1 92 ? -7.312 8.042 14.996 1.00 94.94 92 THR A CA 1
ATOM 730 C C . THR A 1 92 ? -7.082 6.796 15.846 1.00 94.94 92 THR A C 1
ATOM 732 O O . THR A 1 92 ? -6.568 5.807 15.327 1.00 94.94 92 THR A O 1
ATOM 735 N N . ARG A 1 93 ? -7.570 6.781 17.096 1.00 96.06 93 ARG A N 1
ATOM 736 C CA . ARG A 1 93 ? -7.478 5.596 17.968 1.00 96.06 93 ARG A CA 1
ATOM 737 C C . ARG A 1 93 ? -8.133 4.371 17.332 1.00 96.06 93 ARG A C 1
ATOM 739 O O . ARG A 1 93 ? -7.524 3.308 17.273 1.00 96.06 93 ARG A O 1
ATOM 746 N N . TRP A 1 94 ? -9.334 4.529 16.772 1.00 96.62 94 TRP A N 1
ATOM 747 C CA . TRP A 1 94 ? -10.026 3.432 16.094 1.00 96.62 94 TRP A CA 1
ATOM 748 C C . TRP A 1 94 ? -9.240 2.896 14.888 1.00 96.62 94 TRP A C 1
ATOM 750 O O . TRP A 1 94 ? -9.151 1.683 14.698 1.00 96.62 94 TRP A O 1
ATOM 760 N N . ILE A 1 95 ? -8.652 3.781 14.074 1.00 96.44 95 ILE A N 1
ATOM 761 C CA . ILE A 1 95 ? -7.816 3.394 12.928 1.00 96.44 95 ILE A CA 1
ATOM 762 C C . ILE A 1 95 ? -6.607 2.584 13.399 1.00 96.44 95 ILE A C 1
ATOM 764 O O . ILE A 1 95 ? -6.318 1.539 12.817 1.00 96.44 95 ILE A O 1
ATOM 768 N N . GLU A 1 96 ? -5.907 3.051 14.430 1.00 97.12 96 GLU A N 1
ATOM 769 C CA . GLU A 1 96 ? -4.705 2.404 14.962 1.00 97.12 96 GLU A CA 1
ATOM 770 C C . GLU A 1 96 ? -5.011 1.029 15.560 1.00 97.12 96 GLU A C 1
ATOM 772 O O . GLU A 1 96 ? -4.368 0.041 15.192 1.00 97.12 96 GLU A O 1
ATOM 777 N N . GLU A 1 97 ? -6.030 0.940 16.416 1.00 97.12 97 GLU A N 1
ATOM 778 C CA . GLU A 1 97 ? -6.472 -0.313 17.030 1.00 97.12 97 GLU A CA 1
ATOM 779 C C . GLU A 1 97 ? -6.913 -1.330 15.973 1.00 97.12 97 GLU A C 1
ATOM 781 O O . GLU A 1 97 ? -6.491 -2.491 15.986 1.00 97.12 97 GLU A O 1
ATOM 786 N N . GLU A 1 98 ? -7.732 -0.899 15.012 1.00 97.44 98 GLU A N 1
ATOM 787 C CA . GLU A 1 98 ? -8.255 -1.783 13.975 1.00 97.44 98 GLU A CA 1
ATOM 788 C C . GLU A 1 98 ? -7.158 -2.198 12.980 1.00 97.44 98 GLU A C 1
ATOM 790 O O . GLU A 1 98 ? -7.138 -3.346 12.516 1.00 97.44 98 GLU A O 1
ATOM 795 N N . PHE A 1 99 ? -6.200 -1.310 12.684 1.00 97.62 99 PHE A N 1
ATOM 796 C CA . PHE A 1 99 ? -5.011 -1.641 11.902 1.00 97.62 99 PHE A CA 1
ATOM 797 C C . PHE A 1 99 ? -4.156 -2.690 12.620 1.00 97.62 99 PHE A C 1
ATOM 799 O O . PHE A 1 99 ? -3.864 -3.733 12.028 1.00 97.62 99 PHE A O 1
ATOM 806 N N . ALA A 1 100 ? -3.814 -2.468 13.893 1.00 97.06 100 ALA A N 1
ATOM 807 C CA . ALA A 1 100 ? -3.005 -3.387 14.692 1.00 97.06 100 ALA A CA 1
ATOM 808 C C . ALA A 1 100 ? -3.674 -4.764 14.817 1.00 97.06 100 ALA A C 1
ATOM 810 O O . ALA A 1 100 ? -3.055 -5.795 14.534 1.00 97.06 100 ALA A O 1
ATOM 811 N N . LYS A 1 101 ? -4.974 -4.792 15.129 1.00 97.31 101 LYS A N 1
ATOM 812 C CA . LYS A 1 101 ? -5.772 -6.020 15.231 1.00 97.31 101 LYS A CA 1
ATOM 813 C C . LYS A 1 101 ? -5.767 -6.826 13.932 1.00 97.31 101 LYS A C 1
ATOM 815 O O . LYS A 1 101 ? -5.585 -8.047 13.950 1.00 97.31 101 LYS A O 1
ATOM 820 N N . ARG A 1 102 ? -5.967 -6.173 12.782 1.00 96.31 102 ARG A N 1
ATOM 821 C CA . ARG A 1 102 ? -5.993 -6.851 11.474 1.00 96.31 102 ARG A CA 1
ATOM 822 C C . ARG A 1 102 ? -4.605 -7.259 10.996 1.00 96.31 102 ARG A C 1
ATOM 824 O O . ARG A 1 102 ? -4.480 -8.339 10.417 1.00 96.31 102 ARG A O 1
ATOM 831 N N . GLN A 1 103 ? -3.580 -6.449 11.259 1.00 96.56 103 GLN A N 1
ATOM 832 C CA . GLN A 1 103 ? -2.193 -6.794 10.956 1.00 96.56 103 GLN A CA 1
ATOM 833 C C . GLN A 1 103 ? -1.774 -8.043 11.741 1.00 96.56 103 GLN A C 1
ATOM 835 O O . GLN A 1 103 ? -1.263 -8.990 11.144 1.00 96.56 103 GLN A O 1
ATOM 840 N N . LEU A 1 104 ? -2.065 -8.091 13.046 1.00 94.88 104 LEU A N 1
ATOM 841 C CA . LEU A 1 104 ? -1.770 -9.245 13.895 1.00 94.88 104 LEU A CA 1
ATOM 842 C C . LEU A 1 104 ? -2.475 -10.508 13.386 1.00 94.88 104 LEU A C 1
ATOM 844 O O . LEU A 1 104 ? -1.840 -11.544 13.201 1.00 94.88 104 LEU A O 1
ATOM 848 N N . LYS A 1 105 ? -3.773 -10.412 13.064 1.00 95.25 105 LYS A N 1
ATOM 849 C CA . LYS A 1 105 ? -4.540 -11.539 12.511 1.00 95.25 105 LYS A CA 1
ATOM 850 C C . LYS A 1 105 ? -3.973 -12.042 11.177 1.00 95.25 105 LYS A C 1
ATOM 852 O O . LYS A 1 105 ? -3.997 -13.247 10.924 1.00 95.25 105 LYS A O 1
ATOM 857 N N . ARG A 1 106 ? -3.478 -11.145 10.316 1.00 95.00 106 ARG A N 1
ATOM 858 C CA . ARG A 1 106 ? -2.821 -11.504 9.048 1.00 95.00 106 ARG A CA 1
ATOM 859 C C . ARG A 1 106 ? -1.509 -12.244 9.297 1.00 95.00 106 ARG A C 1
ATOM 861 O O . ARG A 1 106 ? -1.356 -13.347 8.779 1.00 95.00 106 ARG A O 1
ATOM 868 N N . LYS A 1 107 ? -0.616 -11.659 10.100 1.00 92.44 107 LYS A N 1
ATOM 869 C CA . LYS A 1 107 ? 0.687 -12.250 10.442 1.00 92.44 107 LYS A CA 1
ATOM 870 C C . LYS A 1 107 ? 0.517 -13.631 11.072 1.00 92.44 107 LYS A C 1
ATOM 872 O O . LYS A 1 107 ? 1.188 -14.576 10.676 1.00 92.44 107 LYS A O 1
ATOM 877 N N . GLU A 1 108 ? -0.458 -13.786 11.965 1.00 92.44 108 GLU A N 1
ATOM 878 C CA . GLU A 1 108 ? -0.777 -15.082 12.569 1.00 92.44 108 GLU A CA 1
ATOM 879 C C . GLU A 1 108 ? -1.284 -16.099 11.532 1.00 92.44 108 GLU A C 1
ATOM 881 O O . GLU A 1 108 ? -0.876 -17.260 11.539 1.00 92.44 108 GLU A O 1
ATOM 886 N N . LYS A 1 109 ? -2.136 -15.680 10.586 1.00 92.31 109 LYS A N 1
ATOM 887 C CA . LYS A 1 109 ? -2.601 -16.559 9.500 1.00 92.31 109 LYS A CA 1
ATOM 888 C C . LYS A 1 109 ? -1.447 -17.018 8.602 1.00 92.31 109 LYS A C 1
ATOM 890 O O . LYS A 1 109 ? -1.425 -18.177 8.192 1.00 92.31 109 LYS A O 1
ATOM 895 N N . GLU A 1 110 ? -0.505 -16.133 8.297 1.00 90.25 110 GLU A N 1
ATOM 896 C CA . GLU A 1 110 ? 0.690 -16.452 7.504 1.00 90.25 110 GLU A CA 1
ATOM 897 C C . GLU A 1 110 ? 1.632 -17.391 8.261 1.00 90.25 110 GLU A C 1
ATOM 899 O O . GLU A 1 110 ? 2.051 -18.402 7.697 1.00 90.25 110 GLU A O 1
ATOM 904 N N . ARG A 1 111 ? 1.849 -17.143 9.559 1.00 88.81 111 ARG A N 1
ATOM 905 C CA . ARG A 1 111 ? 2.615 -18.021 10.455 1.00 88.81 111 ARG A CA 1
ATOM 906 C C . ARG A 1 111 ? 2.049 -19.442 10.485 1.00 88.81 111 ARG A C 1
ATOM 908 O O . ARG A 1 111 ? 2.798 -20.409 10.406 1.00 88.81 111 ARG A O 1
ATOM 915 N N . ARG A 1 112 ? 0.719 -19.587 10.551 1.00 88.25 112 ARG A N 1
ATOM 916 C CA . ARG A 1 112 ? 0.051 -20.903 10.538 1.00 88.25 112 ARG A CA 1
ATOM 917 C C . ARG A 1 112 ? 0.080 -21.591 9.173 1.00 88.25 112 ARG A C 1
ATOM 919 O O . ARG A 1 112 ? 0.069 -22.816 9.126 1.00 88.25 112 ARG A O 1
ATOM 926 N N . ARG A 1 113 ? 0.090 -20.830 8.073 1.00 86.50 113 ARG A N 1
ATOM 927 C CA . ARG A 1 113 ? 0.166 -21.375 6.706 1.00 86.50 113 ARG A CA 1
ATOM 928 C C . ARG A 1 113 ? 1.581 -21.837 6.350 1.00 86.50 113 ARG A C 1
ATOM 930 O O . ARG A 1 113 ? 1.728 -22.811 5.620 1.00 86.50 113 ARG A O 1
ATOM 937 N N . ASN A 1 114 ? 2.599 -21.161 6.873 1.00 80.75 114 ASN A N 1
ATOM 938 C CA 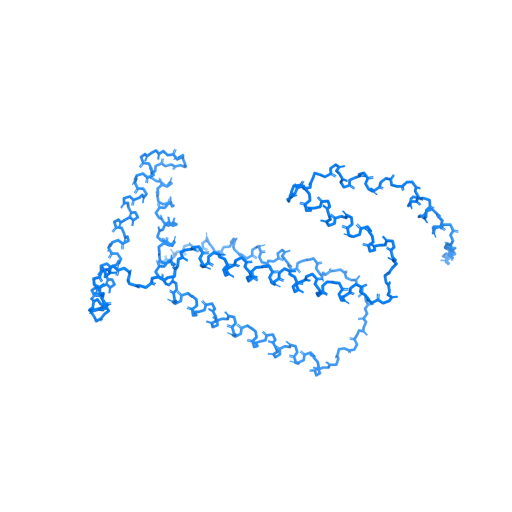. ASN A 1 114 ? 4.006 -21.463 6.637 1.00 80.75 114 ASN A CA 1
ATOM 939 C C . ASN A 1 114 ? 4.720 -21.764 7.971 1.00 80.75 114 ASN A C 1
ATOM 941 O O . ASN A 1 114 ? 5.565 -20.977 8.399 1.00 80.75 114 ASN A O 1
ATOM 945 N N . PRO A 1 115 ? 4.435 -22.909 8.624 1.00 68.31 115 PRO A N 1
ATOM 946 C CA . PRO A 1 115 ? 5.056 -23.253 9.907 1.00 68.31 115 PRO A CA 1
ATOM 947 C C . PRO A 1 115 ? 6.589 -23.362 9.815 1.00 68.31 115 PRO A C 1
ATOM 949 O O . PRO A 1 115 ? 7.280 -23.033 10.773 1.00 68.31 115 PRO A O 1
ATOM 952 N N . ASN A 1 116 ? 7.131 -23.716 8.643 1.00 65.94 116 ASN A N 1
ATOM 953 C CA . ASN A 1 116 ? 8.579 -23.782 8.404 1.00 65.94 116 ASN A CA 1
ATOM 954 C C . ASN A 1 116 ? 9.259 -22.405 8.289 1.00 65.94 116 ASN A C 1
ATOM 956 O O . ASN A 1 116 ? 10.473 -22.327 8.434 1.00 65.94 116 ASN A O 1
ATOM 960 N N . ALA A 1 117 ? 8.513 -21.321 8.042 1.00 60.84 117 ALA A N 1
ATOM 961 C CA . ALA A 1 117 ? 9.078 -19.968 8.016 1.00 60.84 117 ALA A CA 1
ATOM 962 C C . ALA A 1 117 ? 9.243 -19.381 9.429 1.00 60.84 117 ALA A C 1
ATOM 964 O O . ALA A 1 117 ? 10.054 -18.488 9.634 1.00 60.84 117 ALA A O 1
ATOM 965 N N . ALA A 1 118 ? 8.501 -19.903 10.411 1.00 56.34 118 ALA A N 1
ATOM 966 C CA . ALA A 1 118 ? 8.530 -19.425 11.792 1.00 56.34 118 ALA A CA 1
ATOM 967 C C . ALA A 1 118 ? 9.675 -20.023 12.633 1.00 56.34 118 ALA A C 1
ATOM 969 O O . ALA A 1 118 ? 9.924 -19.550 13.735 1.00 56.34 118 ALA A O 1
ATOM 970 N N . SER A 1 119 ? 10.375 -21.051 12.134 1.00 51.75 119 SER A N 1
ATOM 971 C CA . SER A 1 119 ? 11.490 -21.695 12.851 1.00 51.75 119 SER A CA 1
ATOM 972 C C . SER A 1 119 ? 12.840 -20.976 12.675 1.00 51.75 119 SER A C 1
ATOM 974 O O . SER A 1 119 ? 13.838 -21.431 13.226 1.00 51.75 119 SER A O 1
ATOM 976 N N . LEU A 1 120 ? 12.882 -19.879 11.909 1.00 51.38 120 LEU A N 1
ATOM 977 C CA . LEU A 1 120 ? 14.081 -19.077 11.629 1.00 51.38 120 LEU A CA 1
ATOM 978 C C . LEU A 1 120 ? 13.897 -17.604 12.028 1.00 51.38 120 LEU A C 1
ATOM 980 O O . LEU A 1 120 ? 14.421 -16.723 11.361 1.00 51.38 120 LEU A O 1
ATOM 984 N N . GLU A 1 121 ? 13.158 -17.324 13.100 1.00 51.53 121 GLU A N 1
ATOM 985 C CA . GLU A 1 121 ? 13.325 -16.066 13.837 1.00 51.53 121 GLU A CA 1
ATOM 986 C C . GLU A 1 121 ? 14.391 -16.317 14.914 1.00 51.53 121 GLU A C 1
ATOM 988 O O . GLU A 1 121 ? 14.082 -16.940 15.936 1.00 51.53 121 GLU A O 1
ATOM 993 N N . PRO A 1 122 ? 15.661 -15.910 14.713 1.00 47.59 122 PRO A N 1
ATOM 994 C CA . PRO A 1 122 ? 16.562 -15.757 15.837 1.00 47.59 122 PRO A CA 1
ATOM 995 C C . PRO A 1 122 ? 15.967 -14.663 16.722 1.00 47.59 122 PRO A C 1
ATOM 997 O O . PRO A 1 122 ? 15.578 -13.602 16.231 1.00 47.59 122 PRO A O 1
ATOM 1000 N N . LEU A 1 123 ? 15.922 -14.923 18.029 1.00 49.91 123 LEU A N 1
ATOM 1001 C CA . LEU A 1 123 ? 15.813 -13.894 19.062 1.00 49.91 123 LEU A CA 1
ATOM 1002 C C . LEU A 1 123 ? 16.600 -12.637 18.635 1.00 49.91 123 LEU A C 1
ATOM 1004 O O . LEU A 1 123 ? 17.675 -12.797 18.051 1.00 49.91 123 LEU A O 1
ATOM 1008 N N . PRO A 1 124 ? 16.138 -11.411 18.948 1.00 48.03 124 PRO A N 1
ATOM 1009 C CA . PRO A 1 124 ? 16.910 -10.207 18.675 1.00 48.03 124 PRO A CA 1
ATOM 1010 C C . PRO A 1 124 ? 18.198 -10.256 19.505 1.00 48.03 124 PRO A C 1
ATOM 1012 O O . PRO A 1 124 ? 18.234 -9.826 20.657 1.00 48.03 124 PRO A O 1
ATOM 1015 N N . GLU A 1 125 ? 19.258 -10.830 18.936 1.00 47.94 125 GLU A N 1
ATOM 1016 C CA . GLU A 1 125 ? 20.590 -10.726 19.497 1.00 47.94 125 GLU A CA 1
ATOM 1017 C C . GLU A 1 125 ? 21.016 -9.255 19.421 1.00 47.94 125 GLU A C 1
ATOM 1019 O O . GLU A 1 125 ? 20.798 -8.597 18.396 1.00 47.94 125 GLU A O 1
ATOM 1024 N N . PRO A 1 126 ? 21.604 -8.710 20.500 1.00 57.81 126 PRO A N 1
ATOM 1025 C CA . PRO A 1 126 ? 22.094 -7.342 20.501 1.00 57.81 126 PRO A CA 1
ATOM 1026 C C . PRO A 1 126 ? 23.105 -7.169 19.356 1.00 57.81 126 PRO A C 1
ATOM 1028 O O . PRO A 1 126 ? 23.969 -8.035 19.180 1.00 57.81 126 PRO A O 1
ATOM 1031 N N . PRO A 1 127 ? 23.017 -6.078 18.571 1.00 52.12 127 PRO A N 1
ATOM 1032 C CA . PRO A 1 127 ? 23.824 -5.909 17.371 1.00 52.12 127 PRO A CA 1
ATOM 1033 C C . PRO A 1 127 ? 25.310 -5.876 17.737 1.00 52.12 127 PRO A C 1
ATOM 1035 O O . PRO A 1 127 ? 25.815 -4.913 18.315 1.00 52.12 127 PRO A O 1
ATOM 1038 N N . LYS A 1 128 ? 26.017 -6.953 17.389 1.00 48.53 128 LYS A N 1
ATOM 1039 C CA . LYS A 1 128 ? 27.478 -6.990 17.335 1.00 48.53 128 LYS A CA 1
ATOM 1040 C C . LYS A 1 128 ? 27.919 -6.379 15.996 1.00 48.53 128 LYS A C 1
ATOM 1042 O O . LYS A 1 128 ? 27.269 -6.593 14.982 1.00 48.53 128 LYS A O 1
ATOM 1047 N N . SER A 1 129 ? 29.035 -5.647 16.045 1.00 48.84 129 SER A N 1
ATOM 1048 C CA . SER A 1 129 ? 29.789 -4.983 14.961 1.00 48.84 129 SER A CA 1
ATOM 1049 C C . SER A 1 129 ? 29.269 -3.638 14.423 1.00 48.84 129 SER A C 1
ATOM 1051 O O . SER A 1 129 ? 28.676 -3.534 13.354 1.00 48.84 129 SER A O 1
ATOM 1053 N N . THR A 1 130 ? 29.564 -2.592 15.197 1.00 54.91 130 THR A N 1
ATOM 1054 C CA . THR A 1 130 ? 30.404 -1.436 14.816 1.00 54.91 130 THR A CA 1
ATOM 1055 C C . THR A 1 130 ? 30.634 -1.176 13.318 1.00 54.91 130 THR A C 1
ATOM 1057 O O . THR A 1 130 ? 31.705 -1.446 12.783 1.00 54.91 130 THR A O 1
ATOM 1060 N N . VAL A 1 131 ? 29.678 -0.517 12.677 1.00 59.50 131 VAL A N 1
ATOM 1061 C CA . VAL A 1 131 ? 30.002 0.638 11.831 1.00 59.50 131 VAL A CA 1
ATOM 1062 C C . VAL A 1 131 ? 29.214 1.785 12.435 1.00 59.50 131 VAL A C 1
ATOM 1064 O O . VAL A 1 131 ? 28.001 1.676 12.631 1.00 59.50 131 VAL A O 1
ATOM 1067 N N . SER A 1 132 ? 29.914 2.837 12.850 1.00 69.88 132 SER A N 1
ATOM 1068 C CA . SER A 1 132 ? 29.275 3.977 13.504 1.00 69.88 132 SER A CA 1
ATOM 1069 C C . SER A 1 132 ? 28.237 4.576 12.553 1.00 69.88 132 SER A C 1
ATOM 1071 O O . SER A 1 132 ? 28.509 4.729 11.363 1.00 69.88 132 SER A O 1
ATOM 1073 N N . LEU A 1 133 ? 27.054 4.951 13.053 1.00 65.88 133 LEU A N 1
ATOM 1074 C CA . LEU A 1 133 ? 26.010 5.613 12.253 1.00 65.88 133 LEU A CA 1
ATOM 1075 C C . LEU A 1 133 ? 26.576 6.821 11.476 1.00 65.88 133 LEU A C 1
ATOM 1077 O O . LEU A 1 133 ? 26.154 7.110 10.357 1.00 65.88 133 LEU A O 1
ATOM 1081 N N . ASN A 1 134 ? 27.605 7.462 12.036 1.00 73.69 134 ASN A N 1
ATOM 1082 C CA . ASN A 1 134 ? 28.329 8.564 11.414 1.00 73.69 134 ASN A CA 1
ATOM 1083 C C . ASN A 1 134 ? 29.138 8.152 10.171 1.00 73.69 134 ASN A C 1
ATOM 1085 O O . ASN A 1 134 ? 29.201 8.928 9.221 1.00 73.69 134 ASN A O 1
ATOM 1089 N N . GLU A 1 135 ? 29.716 6.949 10.129 1.00 71.62 135 GLU A N 1
ATOM 1090 C CA . GLU A 1 135 ? 30.429 6.449 8.943 1.00 71.62 135 GLU A CA 1
ATOM 1091 C C . GLU A 1 135 ? 29.469 6.149 7.794 1.00 71.62 135 GLU A C 1
ATOM 1093 O O . GLU A 1 135 ? 29.763 6.478 6.645 1.00 71.62 135 GLU A O 1
ATOM 1098 N N . HIS A 1 136 ? 28.287 5.598 8.087 1.00 74.19 136 HIS A N 1
ATOM 1099 C CA . HIS A 1 136 ? 27.287 5.340 7.051 1.00 74.19 136 HIS A CA 1
ATOM 1100 C C . HIS A 1 136 ? 26.767 6.643 6.428 1.00 74.19 136 HIS A C 1
ATOM 1102 O O . HIS A 1 136 ? 26.659 6.759 5.205 1.00 74.19 136 HIS A O 1
ATOM 1108 N N . ILE A 1 137 ? 26.517 7.658 7.262 1.00 80.75 137 ILE A N 1
ATOM 1109 C CA . ILE A 1 137 ? 26.109 8.992 6.807 1.00 80.75 137 ILE A CA 1
ATOM 1110 C C . ILE A 1 137 ? 27.220 9.644 5.970 1.00 80.75 137 ILE A C 1
ATOM 1112 O O . ILE A 1 137 ? 26.932 10.245 4.932 1.00 80.75 137 ILE A O 1
ATOM 1116 N N . ALA A 1 138 ? 28.487 9.503 6.377 1.00 82.81 138 ALA A N 1
ATOM 1117 C CA . ALA A 1 138 ? 29.624 10.041 5.633 1.00 82.81 138 ALA A CA 1
ATOM 1118 C C . ALA A 1 138 ? 29.760 9.397 4.242 1.00 82.81 138 ALA A C 1
ATOM 1120 O O . ALA A 1 138 ? 29.864 10.117 3.245 1.00 82.81 138 ALA A O 1
ATOM 1121 N N . LEU A 1 139 ? 29.664 8.066 4.153 1.00 85.00 139 LEU A N 1
ATOM 1122 C CA . LEU A 1 139 ? 29.710 7.337 2.881 1.00 85.00 139 LEU A CA 1
ATOM 1123 C C . LEU A 1 139 ? 28.542 7.707 1.959 1.00 85.00 139 LEU A C 1
ATOM 1125 O O . LEU A 1 139 ? 28.736 7.927 0.762 1.00 85.00 139 LEU A O 1
ATOM 1129 N N . GLN A 1 140 ? 27.331 7.833 2.507 1.00 88.38 140 GLN A N 1
ATOM 1130 C CA . GLN A 1 140 ? 26.163 8.214 1.719 1.00 88.38 140 GLN A CA 1
ATOM 1131 C C . GLN A 1 140 ? 26.278 9.648 1.183 1.00 88.38 140 GLN A C 1
ATOM 1133 O O . GLN A 1 140 ? 25.940 9.905 0.025 1.00 88.38 140 GLN A O 1
ATOM 1138 N N . ARG A 1 141 ? 26.808 10.578 1.986 1.00 88.12 141 ARG A N 1
ATOM 1139 C CA . ARG A 1 141 ? 27.057 11.960 1.556 1.00 88.12 141 ARG A CA 1
ATOM 1140 C C . ARG A 1 141 ? 28.131 12.028 0.468 1.00 88.12 141 ARG A C 1
ATOM 1142 O O . ARG A 1 141 ? 27.958 12.770 -0.497 1.00 88.12 141 ARG A O 1
ATOM 1149 N N . GLN A 1 142 ? 29.196 11.235 0.578 1.00 86.12 142 GLN A N 1
ATOM 1150 C CA . GLN A 1 142 ? 30.253 11.179 -0.433 1.00 86.12 142 GLN A CA 1
ATOM 1151 C C . GLN A 1 142 ? 29.731 10.632 -1.772 1.00 86.12 142 GLN A C 1
ATOM 1153 O O . GLN A 1 142 ? 30.012 11.206 -2.824 1.00 86.12 142 GLN A O 1
ATOM 1158 N N . ALA A 1 143 ? 28.900 9.586 -1.743 1.00 86.38 143 ALA A N 1
ATOM 1159 C CA . ALA A 1 143 ? 28.277 9.036 -2.947 1.00 86.38 143 ALA A CA 1
ATOM 1160 C C . ALA A 1 143 ? 27.337 10.045 -3.636 1.00 86.38 143 ALA A C 1
ATOM 1162 O O . ALA A 1 143 ? 27.354 10.179 -4.861 1.00 86.38 143 ALA A O 1
ATOM 1163 N N . GLN A 1 144 ? 26.555 10.803 -2.857 1.00 88.06 144 GLN A N 1
ATOM 1164 C CA . GLN A 1 144 ? 25.698 11.868 -3.391 1.00 88.06 144 GLN A CA 1
ATOM 1165 C C . GLN A 1 144 ? 26.520 12.995 -4.032 1.00 88.06 144 GLN A C 1
ATOM 1167 O O . GLN A 1 144 ? 26.183 13.456 -5.121 1.00 88.06 144 GLN A O 1
ATOM 1172 N N . GLN A 1 145 ? 27.626 13.407 -3.405 1.00 86.38 145 GLN A N 1
ATOM 1173 C CA . GLN A 1 145 ? 28.514 14.435 -3.956 1.00 86.38 145 GLN A CA 1
ATOM 1174 C C . GLN A 1 145 ? 29.181 13.986 -5.261 1.00 86.38 145 GLN A C 1
ATOM 1176 O O . GLN A 1 145 ? 29.202 14.754 -6.222 1.00 86.38 145 GLN A O 1
ATOM 1181 N N . ALA A 1 146 ? 29.655 12.739 -5.335 1.00 85.38 146 ALA A N 1
ATOM 1182 C CA . ALA A 1 146 ? 30.233 12.184 -6.557 1.00 85.38 146 ALA A CA 1
ATOM 1183 C C . ALA A 1 146 ? 29.209 12.132 -7.706 1.00 85.38 146 ALA A C 1
ATOM 1185 O O . ALA A 1 146 ? 29.537 12.461 -8.845 1.00 85.38 146 ALA A O 1
ATOM 1186 N N . HIS A 1 147 ? 27.950 11.788 -7.409 1.00 87.00 147 HIS A N 1
ATOM 1187 C CA . HIS A 1 147 ? 26.881 11.783 -8.409 1.00 87.00 147 HIS A CA 1
ATOM 1188 C C . HIS A 1 147 ? 26.591 13.188 -8.960 1.00 87.00 147 HIS A C 1
ATOM 1190 O O . HIS A 1 147 ? 26.499 13.369 -10.174 1.00 87.00 147 HIS A O 1
ATOM 1196 N N . VAL A 1 148 ? 26.517 14.197 -8.083 1.00 85.06 148 VAL A N 1
ATOM 1197 C CA . VAL A 1 148 ? 26.308 15.600 -8.483 1.00 85.06 148 VAL A CA 1
ATOM 1198 C C . VAL A 1 148 ? 27.482 16.126 -9.316 1.00 85.06 148 VAL A C 1
ATOM 1200 O O . VAL A 1 148 ? 27.265 16.796 -10.324 1.00 85.06 148 VAL A O 1
ATOM 1203 N N . GLN A 1 149 ? 28.722 15.799 -8.940 1.00 83.56 149 GLN A N 1
ATOM 1204 C CA . GLN A 1 149 ? 29.911 16.187 -9.706 1.00 83.56 149 GLN A CA 1
ATOM 1205 C C . GLN A 1 149 ? 29.967 15.513 -11.081 1.00 83.56 149 GLN A C 1
ATOM 1207 O O . GLN A 1 149 ? 30.333 16.151 -12.066 1.00 83.56 149 GLN A O 1
ATOM 1212 N N . HIS A 1 150 ? 29.577 14.242 -11.176 1.00 87.50 150 HIS A N 1
ATOM 1213 C CA . HIS A 1 150 ? 29.519 13.557 -12.463 1.00 87.50 150 HIS A CA 1
ATOM 1214 C C . HIS A 1 150 ? 28.448 14.169 -13.378 1.00 87.50 150 HIS A C 1
ATOM 1216 O O . HIS A 1 150 ? 28.704 14.407 -14.558 1.00 87.50 150 HIS A O 1
ATOM 1222 N N . GLN A 1 151 ? 27.275 14.499 -12.829 1.00 84.62 151 GLN A N 1
ATOM 1223 C CA . GLN A 1 151 ? 26.206 15.157 -13.579 1.00 84.62 151 GLN A CA 1
ATOM 1224 C C . GLN A 1 151 ? 26.615 16.558 -14.062 1.00 84.62 151 GLN A C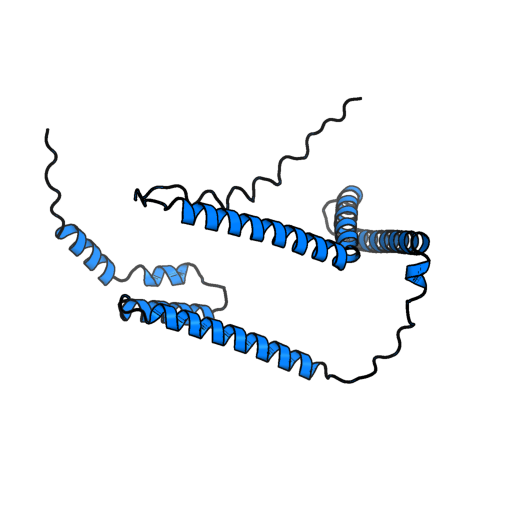 1
ATOM 1226 O O . GLN A 1 151 ? 26.324 16.920 -15.203 1.00 84.62 151 GLN A O 1
ATOM 1231 N N . SER A 1 152 ? 27.327 17.341 -13.241 1.00 80.94 152 SER A N 1
ATOM 1232 C CA . SER A 1 152 ? 27.786 18.673 -13.651 1.00 80.94 152 SER A CA 1
ATOM 1233 C C . SER A 1 152 ? 28.838 18.611 -14.761 1.00 80.94 152 SER A C 1
ATOM 1235 O O . SER A 1 152 ? 28.757 19.388 -15.712 1.00 80.94 152 SER A O 1
ATOM 1237 N N . GLN A 1 153 ? 29.774 17.658 -14.699 1.00 81.50 153 GLN A N 1
ATOM 1238 C CA . GLN A 1 153 ? 30.760 17.446 -15.764 1.00 81.50 153 GLN A CA 1
ATOM 1239 C C . GLN A 1 153 ? 30.099 17.009 -17.077 1.00 81.50 153 GLN A C 1
ATOM 1241 O O . GLN A 1 153 ? 30.476 17.505 -18.137 1.00 81.50 153 GLN A O 1
ATOM 1246 N N . GLN A 1 154 ? 29.072 16.153 -17.021 1.00 80.06 154 GLN A N 1
ATOM 1247 C CA . GLN A 1 154 ? 28.312 15.765 -18.214 1.00 80.06 154 GLN A CA 1
ATOM 1248 C C . GLN A 1 154 ? 27.571 16.946 -18.858 1.00 80.06 154 GLN A C 1
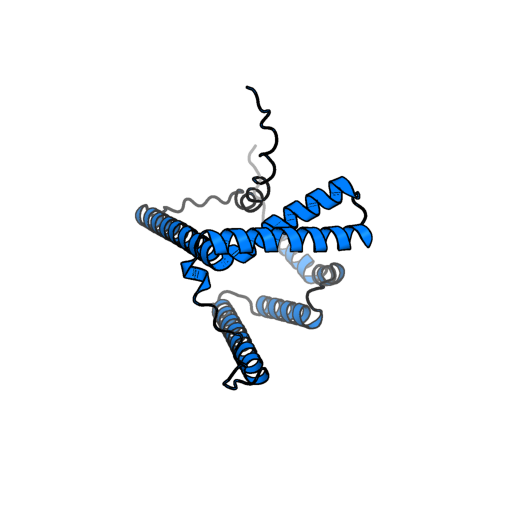ATOM 1250 O O . GLN A 1 154 ? 27.519 17.029 -20.084 1.00 80.06 154 GLN A O 1
ATOM 1255 N N . LEU A 1 155 ? 27.012 17.865 -18.063 1.00 70.00 155 LEU A N 1
ATOM 1256 C CA . LEU A 1 155 ? 26.371 19.077 -18.587 1.00 70.00 155 LEU A CA 1
ATOM 1257 C C . LEU A 1 155 ? 27.395 20.038 -19.204 1.00 70.00 155 LEU A C 1
ATOM 1259 O O . LEU A 1 155 ? 27.147 20.600 -20.267 1.00 70.00 155 LEU A O 1
ATOM 1263 N N . HIS A 1 156 ? 28.564 20.193 -18.577 1.00 67.81 156 HIS A N 1
ATOM 1264 C CA . HIS A 1 156 ? 29.626 21.055 -19.101 1.00 67.81 156 HIS A CA 1
ATOM 1265 C C . HIS A 1 156 ? 30.197 20.525 -20.425 1.00 67.81 156 HIS A C 1
ATOM 1267 O O . HIS A 1 156 ? 30.421 21.297 -21.353 1.00 67.81 156 HIS A O 1
ATOM 1273 N N . ALA A 1 157 ? 30.358 19.204 -20.547 1.00 69.69 157 ALA A N 1
ATOM 1274 C CA . ALA A 1 157 ? 30.803 18.567 -21.784 1.00 69.69 157 ALA A CA 1
ATOM 1275 C C . ALA A 1 157 ? 29.801 18.750 -22.940 1.00 69.69 157 ALA A C 1
ATOM 1277 O O . ALA A 1 157 ? 30.217 18.920 -24.082 1.00 69.69 157 ALA A O 1
ATOM 1278 N N . GLN A 1 158 ? 28.495 18.769 -22.654 1.00 63.06 158 GLN A N 1
ATOM 1279 C CA . GLN A 1 158 ? 27.459 19.003 -23.670 1.00 63.06 158 GLN A CA 1
ATOM 1280 C C . GLN A 1 158 ? 27.402 20.466 -24.142 1.00 63.06 158 GLN A C 1
ATOM 1282 O O . GLN A 1 158 ? 27.079 20.722 -25.300 1.00 63.06 158 GLN A O 1
ATOM 1287 N N . LEU A 1 159 ? 27.748 21.423 -23.276 1.00 54.12 159 LEU A N 1
ATOM 1288 C CA . LEU A 1 159 ? 27.764 22.859 -23.595 1.00 54.12 159 LEU A CA 1
ATOM 1289 C C . LEU A 1 159 ? 29.054 23.327 -24.288 1.00 54.12 159 LEU A C 1
ATOM 1291 O O . LEU A 1 159 ? 29.068 24.410 -24.862 1.00 54.12 159 LEU A O 1
ATOM 1295 N N . ALA A 1 160 ? 30.122 22.524 -24.269 1.00 52.19 160 ALA A N 1
ATOM 1296 C CA . ALA A 1 160 ? 31.388 22.825 -24.944 1.00 52.19 160 ALA A CA 1
ATOM 1297 C C . ALA A 1 160 ? 31.369 22.536 -26.463 1.00 52.19 160 ALA A C 1
ATOM 1299 O O . ALA A 1 160 ? 32.401 22.645 -27.130 1.00 52.19 160 ALA A O 1
ATOM 1300 N N . HIS A 1 161 ? 30.213 22.172 -27.033 1.00 46.84 161 HIS A N 1
ATOM 1301 C CA . HIS A 1 161 ? 30.037 22.116 -28.483 1.00 46.84 161 HIS A CA 1
ATOM 1302 C C . HIS A 1 161 ? 30.065 23.536 -29.091 1.00 46.84 161 HIS A C 1
ATOM 1304 O O . HIS A 1 161 ? 29.431 24.439 -28.545 1.00 46.84 161 HIS A O 1
ATOM 1310 N N . PRO A 1 162 ? 30.741 23.756 -30.238 1.00 53.12 162 PRO A N 1
ATOM 1311 C CA . PRO A 1 162 ? 31.082 25.086 -30.774 1.00 53.12 162 PRO A CA 1
ATOM 1312 C C . PRO A 1 162 ? 29.897 25.879 -31.369 1.00 53.12 162 PRO A C 1
ATOM 1314 O O . PRO A 1 162 ? 30.094 26.738 -32.221 1.00 53.12 162 PRO A O 1
ATOM 1317 N N . GLN A 1 163 ? 28.663 25.585 -30.960 1.00 54.16 163 GLN A N 1
ATOM 1318 C CA . GLN A 1 163 ? 27.434 26.127 -31.549 1.00 54.16 163 GLN A CA 1
ATOM 1319 C C . GLN A 1 163 ? 26.655 27.078 -30.632 1.00 54.16 163 GLN A C 1
ATOM 1321 O O . GLN A 1 163 ? 25.662 27.647 -31.076 1.00 54.16 163 GLN A O 1
ATOM 1326 N N . PHE A 1 164 ? 27.084 27.286 -29.384 1.00 50.34 164 PHE A N 1
ATOM 1327 C CA . PHE A 1 164 ? 26.369 28.161 -28.453 1.00 50.34 164 PHE A CA 1
ATOM 1328 C C . PHE A 1 164 ? 27.126 29.464 -28.193 1.00 50.34 164 PHE A C 1
ATOM 1330 O O . PHE A 1 164 ? 28.290 29.460 -27.795 1.00 50.34 164 PHE A O 1
ATOM 1337 N N . ASP A 1 165 ? 26.432 30.582 -28.424 1.00 55.47 165 ASP A N 1
ATOM 1338 C CA . ASP A 1 165 ? 26.926 31.936 -28.183 1.00 55.47 165 ASP A CA 1
ATOM 1339 C C . ASP A 1 165 ? 27.282 32.109 -26.686 1.00 55.47 165 ASP A C 1
ATOM 1341 O O . ASP A 1 165 ? 26.473 31.762 -25.811 1.00 55.47 165 ASP A O 1
ATOM 1345 N N . PRO A 1 166 ? 28.483 32.623 -26.348 1.00 58.28 166 PRO A N 1
ATOM 1346 C CA . PRO A 1 166 ? 28.941 32.791 -24.967 1.00 58.28 166 PRO A CA 1
ATOM 1347 C C . PRO A 1 166 ? 27.990 33.609 -24.083 1.00 58.28 166 PRO A C 1
ATOM 1349 O O . PRO A 1 166 ? 28.008 33.446 -22.859 1.00 58.28 166 PRO A O 1
ATOM 1352 N N . ASN A 1 167 ? 27.139 34.460 -24.661 1.00 59.00 167 ASN A N 1
ATOM 1353 C CA . ASN A 1 167 ? 26.140 35.202 -23.892 1.00 59.00 167 ASN A CA 1
ATOM 1354 C C . ASN A 1 167 ? 25.000 34.305 -23.390 1.00 59.00 167 ASN A C 1
ATOM 1356 O O . ASN A 1 167 ? 24.573 34.444 -22.245 1.00 59.00 167 ASN A O 1
ATOM 1360 N N . THR A 1 168 ? 24.572 33.313 -24.172 1.00 61.44 168 THR A N 1
ATOM 1361 C CA . THR A 1 168 ? 23.528 32.356 -23.770 1.00 61.44 168 THR A CA 1
ATOM 1362 C C . THR A 1 168 ? 23.998 31.463 -22.621 1.00 61.44 168 THR A C 1
ATOM 1364 O O . THR A 1 168 ? 23.242 31.187 -21.688 1.00 61.44 168 THR A O 1
ATOM 1367 N N . VAL A 1 169 ? 25.274 31.070 -22.636 1.00 62.28 169 VAL A N 1
ATOM 1368 C CA . VAL A 1 169 ? 25.882 30.255 -21.572 1.00 62.28 169 VAL A CA 1
ATOM 1369 C C . VAL A 1 169 ? 25.991 31.043 -20.261 1.00 62.28 169 VAL A C 1
ATOM 1371 O O . VAL A 1 169 ? 25.710 30.498 -19.192 1.00 62.28 169 VAL A O 1
ATOM 1374 N N . LYS A 1 170 ? 26.324 32.341 -20.324 1.00 67.12 170 LYS A N 1
ATOM 1375 C CA . LYS A 1 170 ? 26.363 33.221 -19.141 1.00 67.12 170 LYS A CA 1
ATOM 1376 C C . LYS A 1 170 ? 24.981 33.404 -18.515 1.00 67.12 170 LYS A C 1
ATOM 1378 O O . LYS A 1 170 ? 24.859 33.303 -17.296 1.00 67.12 170 LYS A O 1
ATOM 1383 N N . THR A 1 171 ? 23.946 33.599 -19.330 1.00 64.31 171 THR A N 1
ATOM 1384 C CA . THR A 1 171 ? 22.563 33.726 -18.845 1.00 64.31 171 THR A CA 1
ATOM 1385 C C . THR A 1 171 ? 22.074 32.428 -18.199 1.00 64.31 171 THR A C 1
ATOM 1387 O O . THR A 1 171 ? 21.483 32.457 -17.121 1.00 64.31 171 THR A O 1
ATOM 1390 N N . ALA A 1 172 ? 22.387 31.273 -18.795 1.00 62.50 172 ALA A N 1
ATOM 1391 C CA . ALA A 1 172 ? 22.029 29.971 -18.237 1.00 62.50 172 ALA A CA 1
ATOM 1392 C C . ALA A 1 172 ? 22.733 29.685 -16.898 1.00 62.50 172 ALA A C 1
ATOM 1394 O O . ALA A 1 172 ? 22.104 29.158 -15.978 1.00 62.50 172 ALA A O 1
ATOM 1395 N N . LEU A 1 173 ? 24.011 30.065 -16.751 1.00 65.81 173 LEU A N 1
ATOM 1396 C CA . LEU A 1 173 ? 24.716 29.959 -15.468 1.00 65.81 173 LEU A CA 1
ATOM 1397 C C . LEU A 1 173 ? 24.131 30.905 -14.410 1.00 65.81 173 LEU A C 1
ATOM 1399 O O . LEU A 1 173 ? 23.906 30.474 -13.280 1.00 65.81 173 LEU A O 1
ATOM 1403 N N . ALA A 1 174 ? 23.834 32.155 -14.775 1.00 65.56 174 ALA A N 1
ATOM 1404 C CA . ALA A 1 174 ? 23.260 33.139 -13.857 1.00 65.56 174 ALA A CA 1
ATOM 1405 C C . ALA A 1 174 ? 21.881 32.704 -13.324 1.00 65.56 174 ALA A C 1
ATOM 1407 O O . ALA A 1 174 ? 21.604 32.853 -12.133 1.00 65.56 174 ALA A O 1
ATOM 1408 N N . LEU A 1 175 ? 21.045 32.092 -14.172 1.00 61.97 175 LEU A N 1
ATOM 1409 C CA . LEU A 1 175 ? 19.757 31.520 -13.765 1.00 61.97 175 LEU A CA 1
ATOM 1410 C C . LEU A 1 175 ? 19.928 30.332 -12.808 1.00 61.97 175 LEU A C 1
ATOM 1412 O O . LEU A 1 175 ? 19.185 30.207 -11.836 1.00 61.97 175 LEU A O 1
ATOM 1416 N N . ASN A 1 176 ? 20.932 29.486 -13.038 1.00 63.47 176 ASN A N 1
ATOM 1417 C CA . ASN A 1 176 ? 21.213 28.333 -12.182 1.00 63.47 176 ASN A CA 1
ATOM 1418 C C . ASN A 1 176 ? 21.711 28.757 -10.786 1.00 63.47 176 ASN A C 1
ATOM 1420 O O . ASN A 1 176 ? 21.340 28.155 -9.777 1.00 63.47 176 ASN A O 1
ATOM 1424 N N . ASP A 1 177 ? 22.501 29.829 -10.705 1.00 64.75 177 ASP A N 1
ATOM 1425 C CA . ASP A 1 177 ? 22.947 30.396 -9.427 1.00 64.75 177 ASP A CA 1
ATOM 1426 C C . ASP A 1 177 ? 21.814 31.098 -8.662 1.00 64.75 177 ASP A C 1
ATOM 1428 O O . ASP A 1 177 ? 21.792 31.064 -7.428 1.00 64.75 177 ASP A O 1
ATOM 1432 N N . LEU A 1 178 ? 20.829 31.664 -9.367 1.00 56.44 178 LEU A N 1
ATOM 1433 C CA . LEU A 1 178 ? 19.631 32.250 -8.759 1.00 56.44 178 LEU A CA 1
ATOM 1434 C C . LEU A 1 178 ? 18.709 31.173 -8.157 1.00 56.44 178 LEU A C 1
ATOM 1436 O O . LEU A 1 178 ? 18.225 31.324 -7.035 1.00 56.44 178 LEU A O 1
ATOM 1440 N N . VAL A 1 179 ? 18.550 30.040 -8.853 1.00 58.41 179 VAL A N 1
ATOM 1441 C CA . VAL A 1 179 ? 17.810 28.855 -8.373 1.00 58.41 179 VAL A CA 1
ATOM 1442 C C . VAL A 1 179 ? 18.461 28.267 -7.112 1.00 58.41 179 VAL A C 1
ATOM 1444 O O . VAL A 1 179 ? 17.770 27.876 -6.172 1.00 58.41 179 VAL A O 1
ATOM 1447 N N . LYS A 1 180 ? 19.800 28.240 -7.047 1.00 61.81 180 LYS A N 1
ATOM 1448 C CA . LYS A 1 180 ? 20.536 27.731 -5.876 1.00 61.81 180 LYS A CA 1
ATOM 1449 C C . LYS A 1 180 ? 20.470 28.659 -4.665 1.00 61.81 180 LYS A C 1
ATOM 1451 O O . LYS A 1 180 ? 20.463 28.162 -3.542 1.00 61.81 180 LYS A O 1
ATOM 1456 N N . LYS A 1 181 ? 20.432 29.982 -4.868 1.00 61.06 181 LYS A N 1
ATOM 1457 C CA . LYS A 1 181 ? 20.375 30.961 -3.768 1.00 61.06 181 LYS A CA 1
ATOM 1458 C C . LYS A 1 181 ? 18.999 31.060 -3.106 1.00 61.06 181 LYS A C 1
ATOM 1460 O O . LYS A 1 181 ? 18.950 31.297 -1.904 1.00 61.06 181 LYS A O 1
ATOM 1465 N N . ASN A 1 182 ? 17.912 30.839 -3.848 1.00 52.47 182 ASN A N 1
ATOM 1466 C CA . ASN A 1 182 ? 16.549 31.049 -3.337 1.00 52.47 182 ASN A CA 1
ATOM 1467 C C . ASN A 1 182 ? 15.832 29.760 -2.892 1.00 52.47 182 ASN A C 1
ATOM 1469 O O . ASN A 1 182 ? 14.717 29.820 -2.374 1.00 52.47 182 ASN A O 1
ATOM 1473 N N . GLY A 1 183 ? 16.447 28.584 -3.079 1.00 54.22 183 GLY A N 1
ATOM 1474 C CA . GLY A 1 183 ? 15.727 27.312 -2.977 1.00 54.22 183 GLY A CA 1
ATOM 1475 C C . GLY A 1 183 ? 14.606 27.229 -4.023 1.00 54.22 183 GLY A C 1
ATOM 1476 O O . GLY A 1 183 ? 14.381 28.166 -4.782 1.00 54.22 183 GLY A O 1
ATOM 1477 N N . ASN A 1 184 ? 13.884 26.109 -4.092 1.00 53.62 184 ASN A N 1
ATOM 1478 C CA . ASN A 1 184 ? 12.873 25.829 -5.133 1.00 53.62 184 ASN A CA 1
ATOM 1479 C C . ASN A 1 184 ? 11.651 26.785 -5.167 1.00 53.62 184 ASN A C 1
ATOM 1481 O O . ASN A 1 184 ? 10.644 26.465 -5.793 1.00 53.62 184 ASN A O 1
ATOM 1485 N N . HIS A 1 185 ? 11.709 27.939 -4.506 1.00 46.81 185 HIS A N 1
ATOM 1486 C CA . HIS A 1 185 ? 10.692 28.975 -4.555 1.00 46.81 185 HIS A CA 1
ATOM 1487 C C . HIS A 1 185 ? 11.148 30.112 -5.483 1.00 46.81 185 HIS A C 1
ATOM 1489 O O . HIS A 1 185 ? 11.667 31.135 -5.037 1.00 46.81 185 HIS A O 1
ATOM 1495 N N . LEU A 1 186 ? 10.958 29.935 -6.794 1.00 52.19 186 LEU A N 1
ATOM 1496 C CA . LEU A 1 186 ? 11.023 31.054 -7.735 1.00 52.19 186 LEU A CA 1
ATOM 1497 C C . LEU A 1 186 ? 9.673 31.764 -7.768 1.00 52.19 186 LEU A C 1
ATOM 1499 O O . LEU A 1 186 ? 8.670 31.190 -8.187 1.00 52.19 186 LEU A O 1
ATOM 1503 N N . ASP A 1 187 ? 9.670 33.016 -7.324 1.00 51.09 187 ASP A N 1
ATOM 1504 C CA . ASP A 1 187 ? 8.513 33.896 -7.417 1.00 51.09 187 ASP A CA 1
ATOM 1505 C C . ASP A 1 187 ? 8.367 34.393 -8.865 1.00 51.09 187 ASP A C 1
ATOM 1507 O O . ASP A 1 187 ? 9.335 34.868 -9.471 1.00 51.09 187 ASP A O 1
ATOM 1511 N N . LEU A 1 188 ? 7.168 34.269 -9.441 1.00 45.75 188 LEU A N 1
ATOM 1512 C CA . LEU A 1 188 ? 6.890 34.540 -10.861 1.00 45.75 188 LEU A CA 1
ATOM 1513 C C . LEU A 1 188 ? 7.239 35.992 -11.254 1.00 45.75 188 LEU A C 1
ATOM 1515 O O . LEU A 1 188 ? 7.618 36.256 -12.395 1.00 45.75 188 LEU A O 1
ATOM 1519 N N . ALA A 1 189 ? 7.212 36.909 -10.282 1.00 46.16 189 ALA A N 1
ATOM 1520 C CA . ALA A 1 189 ? 7.597 38.309 -10.437 1.00 46.16 189 ALA A CA 1
ATOM 1521 C C . ALA A 1 189 ? 9.102 38.525 -10.720 1.00 46.16 189 ALA A C 1
ATOM 1523 O O . ALA A 1 189 ? 9.477 39.528 -11.331 1.00 46.16 189 ALA A O 1
ATOM 1524 N N . GLN A 1 190 ? 9.981 37.592 -10.324 1.00 50.97 190 GLN A N 1
ATOM 1525 C CA . GLN A 1 190 ? 11.420 37.681 -10.619 1.00 50.97 190 GLN A CA 1
ATOM 1526 C C . GLN A 1 190 ? 11.760 37.194 -12.035 1.00 50.97 190 GLN A C 1
ATOM 1528 O O . GLN A 1 190 ? 12.738 37.658 -12.618 1.00 50.97 190 GLN A O 1
ATOM 1533 N N . LEU A 1 191 ? 10.931 36.322 -12.625 1.00 47.16 191 LEU A N 1
ATOM 1534 C CA . LEU A 1 191 ? 11.067 35.924 -14.031 1.00 47.16 191 LEU A CA 1
ATOM 1535 C C . LEU A 1 191 ? 10.671 37.057 -14.991 1.00 47.16 191 LEU A C 1
ATOM 1537 O O . LEU A 1 191 ? 11.274 37.205 -16.05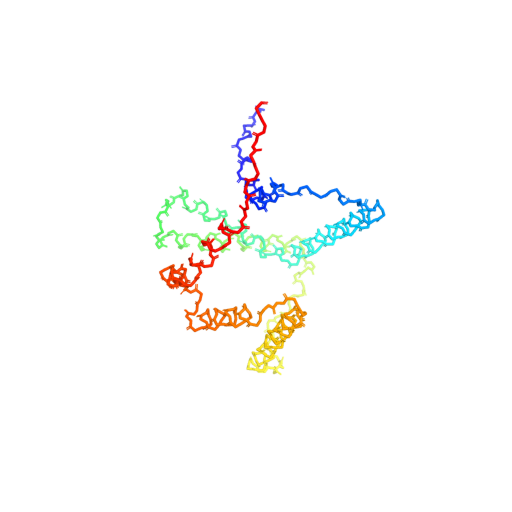2 1.00 47.16 191 LEU A O 1
ATOM 1541 N N . THR A 1 192 ? 9.687 37.881 -14.622 1.00 48.06 192 THR A N 1
ATOM 1542 C CA . THR A 1 192 ? 9.200 38.976 -15.477 1.00 48.06 192 THR A CA 1
ATOM 1543 C C . THR A 1 192 ? 10.183 40.138 -15.618 1.00 48.06 192 THR A C 1
ATOM 1545 O O . THR A 1 192 ? 10.164 40.807 -16.645 1.00 48.06 192 THR A O 1
ATOM 1548 N N . GLY A 1 193 ? 11.088 40.348 -14.654 1.00 48.12 193 GLY A N 1
ATOM 1549 C CA . GLY A 1 193 ? 12.115 41.396 -14.748 1.00 48.12 193 GLY A CA 1
ATOM 1550 C C . GLY A 1 193 ? 13.183 41.136 -15.819 1.00 48.12 193 GLY A C 1
ATOM 1551 O O . GLY A 1 193 ? 13.817 42.074 -16.289 1.00 48.12 193 GLY A O 1
ATOM 1552 N N . VAL A 1 194 ? 13.361 39.877 -16.240 1.00 47.25 194 VAL A N 1
ATOM 1553 C CA . VAL A 1 194 ? 14.309 39.485 -17.300 1.00 47.25 194 VAL A CA 1
ATOM 1554 C C . VAL A 1 194 ? 13.685 39.621 -18.698 1.00 47.25 194 VAL A C 1
ATOM 1556 O O . VAL A 1 194 ? 14.405 39.741 -19.684 1.00 47.25 194 VAL A O 1
ATOM 1559 N N . LEU A 1 195 ? 12.350 39.654 -18.803 1.00 42.78 195 LEU A N 1
ATOM 1560 C CA . LEU A 1 195 ? 11.641 39.730 -20.087 1.00 42.78 195 LEU A CA 1
ATOM 1561 C C . LEU A 1 195 ? 11.404 41.163 -20.597 1.00 42.78 195 LEU A C 1
ATOM 1563 O O . LEU A 1 195 ? 10.928 41.337 -21.715 1.00 42.78 195 LEU A O 1
ATOM 1567 N N . THR A 1 196 ? 11.729 42.189 -19.807 1.00 48.72 196 THR A N 1
ATOM 1568 C CA . THR A 1 196 ? 11.592 43.605 -20.188 1.00 48.72 196 THR A CA 1
ATOM 1569 C C . THR A 1 196 ? 12.936 44.249 -20.523 1.00 48.72 196 THR A C 1
ATOM 1571 O O . THR A 1 196 ? 13.142 45.422 -20.219 1.00 48.72 196 THR A O 1
ATOM 1574 N N . ASP A 1 197 ? 13.874 43.501 -21.111 1.00 49.62 197 ASP A N 1
ATOM 1575 C CA . ASP A 1 197 ? 15.109 44.094 -21.626 1.00 49.62 197 ASP A CA 1
ATOM 1576 C C . ASP A 1 197 ? 14.796 44.884 -22.918 1.00 49.62 197 ASP A C 1
ATOM 1578 O O . ASP A 1 197 ? 14.425 44.284 -23.936 1.00 49.62 197 ASP A O 1
ATOM 1582 N N . PRO A 1 198 ? 14.919 46.227 -22.918 1.00 55.28 198 PRO A N 1
ATOM 1583 C CA . PRO A 1 198 ? 14.606 47.057 -24.080 1.00 55.28 198 PRO A CA 1
ATOM 1584 C C . PRO A 1 198 ? 15.507 46.775 -25.295 1.00 55.28 198 PRO A C 1
ATOM 1586 O O . PRO A 1 198 ? 15.155 47.172 -26.409 1.00 55.28 198 PRO A O 1
ATOM 1589 N N . ASN A 1 199 ? 16.634 46.072 -25.126 1.00 55.00 199 ASN A N 1
ATOM 1590 C CA . ASN A 1 199 ? 17.471 45.654 -26.252 1.00 55.00 199 ASN A CA 1
ATOM 1591 C C . ASN A 1 199 ? 16.853 44.508 -27.062 1.00 55.00 199 ASN A C 1
ATOM 1593 O O . ASN A 1 199 ? 16.970 44.507 -28.287 1.00 55.00 199 ASN A O 1
ATOM 1597 N N . LEU A 1 200 ? 16.142 43.578 -26.416 1.00 53.22 200 LEU A N 1
ATOM 1598 C CA . LEU A 1 200 ? 15.518 42.444 -27.105 1.00 53.22 200 LEU A CA 1
ATOM 1599 C C . LEU A 1 200 ? 14.329 42.900 -27.967 1.00 53.22 200 LEU A C 1
ATOM 1601 O O . LEU A 1 200 ? 14.131 42.408 -29.077 1.00 53.22 200 LEU A O 1
ATOM 1605 N N . ALA A 1 201 ? 13.588 43.909 -27.496 1.00 52.53 201 ALA A N 1
ATOM 1606 C CA . ALA A 1 201 ? 12.506 44.534 -28.256 1.00 52.53 201 ALA A CA 1
ATOM 1607 C C . ALA A 1 201 ? 13.017 45.257 -29.515 1.00 52.53 201 ALA A C 1
ATOM 1609 O O . ALA A 1 201 ? 12.385 45.179 -30.566 1.00 52.53 201 ALA A O 1
ATOM 1610 N N . ARG A 1 202 ? 14.185 45.914 -29.442 1.00 54.38 202 ARG A N 1
ATOM 1611 C CA . ARG A 1 202 ? 14.820 46.522 -30.624 1.00 54.38 202 ARG A CA 1
ATOM 1612 C C . ARG A 1 202 ? 15.277 45.471 -31.632 1.00 54.38 202 ARG A C 1
ATOM 1614 O O . ARG A 1 202 ? 15.036 45.651 -32.819 1.00 54.38 202 ARG A O 1
ATOM 1621 N N . GLN A 1 203 ? 15.855 44.367 -31.161 1.00 55.22 203 GLN A N 1
ATOM 1622 C CA . GLN A 1 203 ? 16.307 43.274 -32.026 1.00 55.22 203 GLN A CA 1
ATOM 1623 C C . GLN A 1 203 ? 15.153 42.598 -32.780 1.00 55.22 203 GLN A C 1
ATOM 1625 O O . GLN A 1 203 ? 15.301 42.267 -33.952 1.00 55.22 203 GLN A O 1
ATOM 1630 N N . LEU A 1 204 ? 13.988 42.434 -32.145 1.00 54.47 204 LEU A N 1
ATOM 1631 C CA . LEU A 1 204 ? 12.807 41.864 -32.803 1.00 54.47 204 LEU A CA 1
ATOM 1632 C C . LEU A 1 204 ? 12.240 42.783 -33.899 1.00 54.47 204 LEU A C 1
ATOM 1634 O O . LEU A 1 204 ? 11.889 42.291 -34.968 1.00 54.47 204 LEU A O 1
ATOM 1638 N N . ILE A 1 205 ? 12.235 44.103 -33.681 1.00 61.81 205 ILE A N 1
ATOM 1639 C CA . ILE A 1 205 ? 11.822 45.092 -34.696 1.00 61.81 205 ILE A CA 1
ATOM 1640 C C . ILE A 1 205 ? 12.789 45.089 -35.895 1.00 61.81 205 ILE A C 1
ATOM 1642 O O . ILE A 1 205 ? 12.371 45.217 -37.044 1.00 61.81 205 ILE A O 1
ATOM 1646 N N . GLU A 1 206 ? 14.085 44.904 -35.645 1.00 60.03 206 GLU A N 1
ATOM 1647 C CA . GLU A 1 206 ? 15.126 44.875 -36.683 1.00 60.03 206 GLU A CA 1
ATOM 1648 C C . GLU A 1 206 ? 15.084 43.593 -37.539 1.00 60.03 206 GLU A C 1
ATOM 1650 O O . GLU A 1 206 ? 15.417 43.618 -38.727 1.00 60.03 206 GLU A O 1
ATOM 1655 N N . ILE A 1 207 ? 14.625 42.478 -36.958 1.00 56.16 207 ILE A N 1
ATOM 1656 C CA . ILE A 1 207 ? 14.376 41.214 -37.670 1.00 56.16 207 ILE A CA 1
ATOM 1657 C C . ILE A 1 207 ? 13.130 41.327 -38.561 1.00 56.16 207 ILE A C 1
ATOM 1659 O O . ILE A 1 207 ? 13.135 40.830 -39.687 1.00 56.16 207 ILE A O 1
ATOM 1663 N N . GLU A 1 208 ? 12.083 42.009 -38.093 1.00 59.28 208 GLU A N 1
ATOM 1664 C CA . GLU A 1 208 ? 10.840 42.196 -38.850 1.00 59.28 208 GLU A CA 1
ATOM 1665 C C . GLU A 1 208 ? 11.019 43.164 -40.038 1.00 59.28 208 GLU A C 1
ATOM 1667 O O . GLU A 1 208 ? 10.469 42.936 -41.114 1.00 59.28 208 GLU A O 1
ATOM 1672 N N . ALA A 1 209 ? 11.877 44.183 -39.901 1.00 58.47 209 ALA A N 1
ATOM 1673 C CA . ALA A 1 209 ? 12.179 45.145 -40.967 1.00 58.47 209 ALA A CA 1
ATOM 1674 C C . ALA A 1 209 ? 13.008 44.569 -42.137 1.00 58.47 209 ALA A C 1
ATOM 1676 O O . ALA A 1 209 ? 12.992 45.129 -43.232 1.00 58.47 209 ALA A O 1
ATOM 1677 N N . ASN A 1 210 ? 13.722 43.457 -41.928 1.00 60.09 210 ASN A N 1
ATOM 1678 C CA . ASN A 1 210 ? 14.629 42.865 -42.920 1.00 60.09 210 ASN A CA 1
ATOM 1679 C C . ASN A 1 210 ? 14.028 41.694 -43.716 1.00 60.09 210 ASN A C 1
ATOM 1681 O O . ASN A 1 210 ? 14.738 41.070 -44.505 1.00 60.09 210 ASN A O 1
ATOM 1685 N N . ASN A 1 211 ? 12.738 41.390 -43.544 1.00 54.41 211 ASN A N 1
ATOM 1686 C CA . ASN A 1 211 ? 12.081 40.291 -44.249 1.00 54.41 211 ASN A CA 1
ATOM 1687 C C . ASN A 1 211 ? 11.043 40.830 -45.257 1.00 54.41 211 ASN A C 1
ATOM 1689 O O . ASN A 1 211 ? 9.900 41.091 -44.877 1.00 54.41 211 ASN A O 1
ATOM 1693 N N . PRO A 1 212 ? 11.402 41.049 -46.540 1.00 51.97 212 PRO A N 1
ATOM 1694 C CA . PRO A 1 212 ? 10.454 41.547 -47.529 1.00 51.97 212 PRO A CA 1
ATOM 1695 C C . PRO A 1 212 ? 9.446 40.445 -47.883 1.00 51.97 212 PRO A C 1
ATOM 1697 O O . PRO A 1 212 ? 9.742 39.520 -48.640 1.00 51.97 212 PRO A O 1
ATOM 1700 N N . VAL A 1 213 ? 8.236 40.548 -47.333 1.00 59.06 213 VAL A N 1
ATOM 1701 C CA . VAL A 1 213 ? 7.087 39.724 -47.729 1.00 59.06 213 VAL A CA 1
ATOM 1702 C C . VAL A 1 213 ? 6.780 39.998 -49.206 1.00 59.06 213 VAL A C 1
ATOM 1704 O O . VAL A 1 213 ? 6.381 41.100 -49.578 1.00 59.06 213 VAL A O 1
ATOM 1707 N N . ALA A 1 214 ? 6.993 38.996 -50.061 1.00 49.47 214 ALA A N 1
ATOM 1708 C CA . ALA A 1 214 ? 6.634 39.055 -51.474 1.00 49.47 214 ALA A CA 1
ATOM 1709 C C . ALA A 1 214 ? 5.098 39.097 -51.650 1.00 49.47 214 ALA A C 1
ATOM 1711 O O . ALA A 1 214 ? 4.385 38.418 -50.904 1.00 49.47 214 ALA A O 1
ATOM 1712 N N . PRO A 1 215 ? 4.564 39.866 -52.619 1.00 58.16 215 PRO A N 1
ATOM 1713 C CA . PRO A 1 215 ? 3.125 40.020 -52.795 1.00 58.16 215 PRO A CA 1
ATOM 1714 C C . PRO A 1 215 ? 2.480 38.753 -53.376 1.00 58.16 215 PRO A C 1
ATOM 1716 O O . PRO A 1 215 ? 2.974 38.156 -54.333 1.00 58.16 215 PRO A O 1
ATOM 1719 N N . SER A 1 216 ? 1.350 38.371 -52.779 1.00 50.44 216 SER A N 1
ATOM 1720 C CA . SER A 1 216 ? 0.505 37.243 -53.181 1.00 50.44 216 SER A CA 1
ATOM 1721 C C . SER A 1 216 ? -0.132 37.497 -54.558 1.00 50.44 216 SER A C 1
ATOM 1723 O O . SER A 1 216 ? -0.644 38.599 -54.770 1.00 50.44 216 SER A O 1
ATOM 1725 N N . PRO A 1 217 ? -0.146 36.526 -55.491 1.00 58.00 217 PRO A N 1
ATOM 1726 C CA . PRO A 1 217 ? -0.838 36.689 -56.767 1.00 58.00 217 PRO A CA 1
ATOM 1727 C C . PRO A 1 217 ? -2.363 36.579 -56.593 1.00 58.00 217 PRO A C 1
ATOM 1729 O O . PRO A 1 217 ? -2.838 35.805 -55.756 1.00 58.00 217 PRO A O 1
ATOM 1732 N N . ALA A 1 218 ? -3.085 37.391 -57.375 1.00 57.28 218 ALA A N 1
ATOM 1733 C CA . ALA A 1 218 ? -4.546 37.461 -57.477 1.00 57.28 218 ALA A CA 1
ATOM 1734 C C . ALA A 1 218 ? -5.133 36.366 -58.380 1.00 57.28 218 ALA A C 1
ATOM 1736 O O . ALA A 1 218 ? -4.426 35.947 -59.327 1.00 57.28 218 ALA A O 1
#

Sequence (218 aa):
MIRDDTAFQTQDLIAATANATSAVTTGATASVDPVQSLKRELNSEKVRTENRERKKRWREQNEDRNKDNDLRCRVNKRANTLLGAHDSEHKTRWIEEEFAKRQLKRKEKERRRNPNAASLEPLPEPPKSTVSLNEHIALQRQAQQAHVQHQSQQLHAQLAHPQFDPNTVKTALALNDLVKKNGNHLDLAQLTGVLTDPNLARQLIEIEANNPVAPSPA

Radius of gyration: 30.05 Å; chains: 1; bounding box: 59×71×78 Å

Foldseek 3Di:
DDDDPDDDPDPPVVVVVVPPPPDDDDDDPDPDDVVNVVVVVVVVVVVVVVVVVVVVVVCVVCVLVVVLVVLLVVLLVVLCVPVNDDDDPVSVVSSVVSSVVVSVVVVVVVCVVCVVVVVPDDDPDPDPDDDPPVNVVVVVVVVVVVVVVVVVVVVVVVVPPPPDDPVVVVVVVVVVVVCVVPPVDDDVVVVVVVVPDVVVVVVVVVVVVPDDDDDDDD

pLDDT: mean 70.51, std 20.92, range [32.53, 98.06]

Secondary structure (DSSP, 8-state):
---------SSSHHHHTTSTTS-S---------HHHHHHHHHHHHHHHHHHHHHHHHHHHHTHHHHHHHHHHHHHHHHHHHHH-SS--HHHHHHHHHHHHHHHHHHHHHHHHH-GGGGGG--------S---HHHHHHHHHHHHHHHHHHHHHHHHHHHTSTTS-HHHHHHHHHHHHHHHHHTT---HHHHHTTTT-HHHHHHHHHHHHT---PPPP-